Protein AF-A0A523E528-F1 (afdb_monomer)

Foldseek 3Di:
DDDDDDPDDDDDDDDDDDDDDDDDDDDDDDDDDDDDDDDPDDPDQPQQPDDPDSNLDTQVLVCVLQVHRQDGWDWDAPPVRQKIKIFTPPDPDGQKIKMKHFDDPAQQVVACPDDQWDKDWDPDAPATKIFTFGQDVNFTFTQKIWGDQVRIIIIMGNNNRRDTPPDPSVVSVSVSNNSSSVRD

Solvent-accessible surface area (backbone atoms only — not comparable to full-atom values): 11433 Å² total; per-residue (Å²): 132,92,80,80,81,77,82,82,90,76,81,92,79,90,80,90,82,91,82,80,88,81,92,86,86,82,91,84,79,87,87,90,84,85,89,84,94,82,76,91,72,68,87,70,88,65,57,43,93,44,92,58,49,38,49,53,50,50,59,68,62,53,23,58,76,67,75,44,83,66,64,66,64,40,72,49,71,41,84,96,63,59,28,26,31,18,28,25,29,63,68,96,77,48,35,33,40,40,36,38,33,60,48,58,98,48,49,59,68,78,37,63,81,52,95,74,49,46,78,42,79,49,83,93,61,91,42,61,29,18,28,16,26,34,75,55,98,83,47,49,29,42,52,30,40,33,35,40,49,82,74,24,25,41,37,39,28,4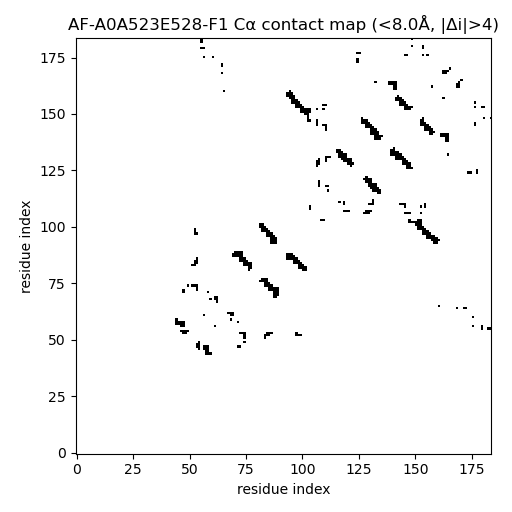3,69,68,66,76,37,37,71,93,37,73,64,35,54,51,51,51,50,51,52,47,52,35,54,77,66,114

Mean predicted aligned error: 13.9 Å

pLDDT: mean 75.81, std 24.32, range [28.62, 98.12]

Nearest PDB structures (foldseek):
  1nd4-assembly1_B  TM=4.572E-01  e=6.330E+00  Klebsiella pneumoniae
  3bgt-assembly1_D  TM=2.162E-01  e=1.429E+00  Chromobacterium violaceum
  3c8w-assembly1_A  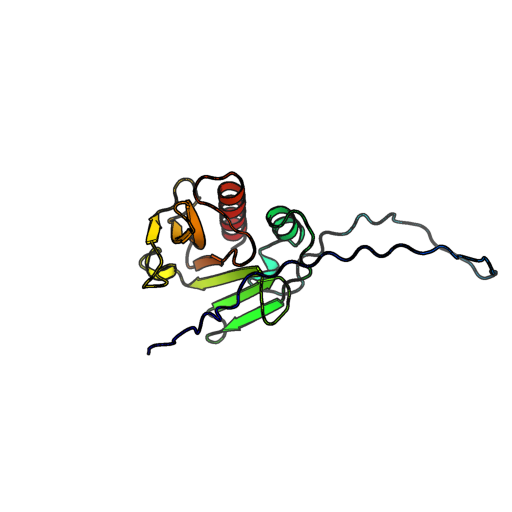TM=2.209E-01  e=1.347E+00  Legionella pneumophila subsp. pneumophila str. Philadelphia 1
  3bh2-assembly1_A  TM=2.452E-01  e=6.330E+00  Clostridium acetobutylicum ATCC 824

Sequence (184 aa):
MVVRLCLYRYPFQWLLTFALVGSMVACGGSDSKPDTPRGTGVAGSTRPSGNGACGLVMQGEVDELFGTSVGAGTAESLDGGNIEICMWPAGEDPALLLQISPASDDIRDAVDLGDGFRVADVAGMSGPAAAALEQADGDPLVAVIAMTAGEHTITVSPIGLGVLEGTPAFETLKTIVDKIASRL

Structure (mmCIF, N/CA/C/O backbone):
data_AF-A0A523E528-F1
#
_entry.id   AF-A0A523E528-F1
#
loop_
_atom_site.group_PDB
_atom_site.id
_atom_site.type_symbol
_atom_site.label_atom_id
_atom_site.label_alt_id
_atom_site.label_comp_id
_atom_site.label_asym_id
_atom_site.label_entity_id
_atom_site.label_seq_id
_atom_site.pdbx_PDB_ins_code
_atom_site.Cartn_x
_atom_site.Cartn_y
_atom_site.Cartn_z
_atom_site.occupancy
_atom_site.B_iso_or_equiv
_atom_site.auth_seq_id
_atom_site.auth_comp_id
_atom_site.auth_asym_id
_atom_site.auth_atom_id
_atom_site.pdbx_PDB_model_num
ATOM 1 N N . MET A 1 1 ? 12.579 -20.773 0.048 1.00 32.47 1 MET A N 1
ATOM 2 C CA . MET A 1 1 ? 13.646 -20.542 1.052 1.00 32.47 1 MET A CA 1
ATOM 3 C C . MET A 1 1 ? 13.008 -19.720 2.159 1.00 32.47 1 MET A C 1
ATOM 5 O O . MET A 1 1 ? 12.458 -18.681 1.836 1.00 32.47 1 MET A O 1
ATOM 9 N N . VAL A 1 2 ? 12.920 -20.224 3.395 1.00 28.62 2 VAL A N 1
ATOM 10 C CA . VAL A 1 2 ? 12.004 -19.644 4.403 1.00 28.62 2 VAL A CA 1
ATOM 11 C C . VAL A 1 2 ? 12.663 -18.468 5.124 1.00 28.62 2 VAL A C 1
ATOM 13 O O . VAL A 1 2 ? 13.509 -18.672 5.993 1.00 28.62 2 VAL A O 1
ATOM 16 N N . VAL A 1 3 ? 12.263 -17.246 4.771 1.00 30.75 3 VAL A N 1
ATOM 17 C CA . VAL A 1 3 ? 12.650 -16.026 5.490 1.00 30.75 3 VAL A CA 1
ATOM 18 C C . VAL A 1 3 ? 11.666 -15.819 6.640 1.00 30.75 3 VAL A C 1
ATOM 20 O O . VAL A 1 3 ? 10.508 -15.480 6.429 1.00 30.75 3 VAL A O 1
ATOM 23 N N . ARG A 1 4 ? 12.120 -16.060 7.872 1.00 30.72 4 ARG A N 1
ATOM 24 C CA . ARG A 1 4 ? 11.350 -15.760 9.086 1.00 30.72 4 ARG A CA 1
ATOM 25 C C . ARG A 1 4 ? 11.519 -14.279 9.427 1.00 30.72 4 ARG A C 1
ATOM 27 O O . ARG A 1 4 ? 12.584 -13.901 9.909 1.00 30.72 4 ARG A O 1
ATOM 34 N N . LEU A 1 5 ? 10.481 -13.466 9.231 1.00 32.50 5 LEU A N 1
ATOM 35 C CA . LEU A 1 5 ? 10.418 -12.151 9.873 1.00 32.50 5 LEU A CA 1
ATOM 36 C C . LEU A 1 5 ? 10.207 -12.340 11.381 1.00 32.50 5 LEU A C 1
ATOM 38 O O . LEU A 1 5 ? 9.257 -12.990 11.818 1.00 32.50 5 LEU A O 1
ATOM 42 N N . CYS A 1 6 ? 11.102 -11.773 12.185 1.00 34.97 6 CYS A N 1
ATOM 43 C CA . CYS A 1 6 ? 10.976 -11.756 13.638 1.00 34.97 6 CYS A CA 1
ATOM 44 C C . CYS A 1 6 ? 10.209 -10.502 14.075 1.00 34.97 6 CYS A C 1
ATOM 46 O O . CYS A 1 6 ? 10.827 -9.486 14.381 1.00 34.97 6 CYS A O 1
ATOM 48 N N . LEU A 1 7 ? 8.874 -10.579 14.128 1.00 32.75 7 LEU A N 1
ATOM 49 C CA . LEU A 1 7 ? 8.044 -9.526 14.726 1.00 32.75 7 LEU A CA 1
ATOM 50 C C . LEU A 1 7 ? 8.444 -9.304 16.194 1.00 32.75 7 LEU A C 1
ATOM 52 O O . LEU A 1 7 ? 8.255 -10.174 17.051 1.00 32.75 7 LEU A O 1
ATOM 56 N N . TYR A 1 8 ? 9.027 -8.138 16.484 1.00 31.92 8 TYR A N 1
ATOM 57 C CA . TYR A 1 8 ? 9.602 -7.836 17.792 1.00 31.92 8 TYR A CA 1
ATOM 58 C C . TYR A 1 8 ? 8.526 -7.352 18.772 1.00 31.92 8 TYR A C 1
ATOM 60 O O . TYR A 1 8 ? 8.137 -6.188 18.816 1.00 31.92 8 TYR A O 1
ATOM 68 N N . ARG A 1 9 ? 8.024 -8.283 19.584 1.00 32.31 9 ARG A N 1
ATOM 69 C CA . ARG A 1 9 ? 6.953 -8.050 20.561 1.00 32.31 9 ARG A CA 1
ATOM 70 C C . ARG A 1 9 ? 7.456 -7.271 21.786 1.00 32.31 9 ARG A C 1
ATOM 72 O O . ARG A 1 9 ? 7.998 -7.885 22.706 1.00 32.31 9 ARG A O 1
ATOM 79 N N . TYR A 1 10 ? 7.189 -5.964 21.856 1.00 37.34 10 TYR A N 1
ATOM 80 C CA . TYR A 1 10 ? 7.345 -5.161 23.081 1.00 37.34 10 TYR A CA 1
ATOM 81 C C . TYR A 1 10 ? 6.021 -4.534 23.561 1.00 37.34 10 TYR A C 1
ATOM 83 O O . TYR A 1 10 ? 5.163 -4.218 22.738 1.00 37.34 10 TYR A O 1
ATOM 91 N N . PRO A 1 11 ? 5.803 -4.395 24.887 1.00 38.16 11 PRO A N 1
ATOM 92 C CA . PRO A 1 11 ? 4.513 -3.998 25.436 1.00 38.16 11 PRO A CA 1
ATOM 93 C C . PRO A 1 11 ? 4.397 -2.495 25.728 1.00 38.16 11 PRO A C 1
ATOM 95 O O . PRO A 1 11 ? 5.316 -1.861 26.235 1.00 38.16 11 PRO A O 1
ATOM 98 N N . PHE A 1 12 ? 3.184 -1.991 25.511 1.00 38.34 12 PHE A N 1
ATOM 99 C CA . PHE A 1 12 ? 2.459 -1.021 26.340 1.00 38.34 12 PHE A CA 1
ATOM 100 C C . PHE A 1 12 ? 3.230 -0.384 27.524 1.00 38.34 12 PHE A C 1
ATOM 102 O O . PHE A 1 12 ? 3.340 -0.983 28.597 1.00 38.34 12 PHE A O 1
ATOM 109 N N . GLN A 1 13 ? 3.624 0.890 27.401 1.00 30.56 13 GLN A N 1
ATOM 110 C CA . GLN A 1 13 ? 3.776 1.759 28.575 1.00 30.56 13 GLN A CA 1
ATOM 111 C C . GLN A 1 13 ? 3.566 3.244 28.242 1.00 30.56 13 GLN A C 1
ATOM 113 O O . GLN A 1 13 ? 4.247 3.821 27.400 1.00 30.56 13 GLN A O 1
ATOM 118 N N . TRP A 1 14 ? 2.598 3.864 28.921 1.00 37.25 14 TRP A N 1
ATOM 119 C CA . TRP A 1 14 ? 2.350 5.308 28.880 1.00 37.25 14 TRP A CA 1
ATOM 120 C C . TRP A 1 14 ? 3.432 6.079 29.641 1.00 37.25 14 TRP A C 1
ATOM 122 O O . TRP A 1 14 ? 3.826 5.651 30.725 1.00 37.25 14 TRP A O 1
ATOM 132 N N . LEU A 1 15 ? 3.750 7.298 29.190 1.00 39.00 15 LEU A N 1
ATOM 133 C CA . LEU A 1 15 ? 4.145 8.393 30.084 1.00 39.00 15 LEU A CA 1
ATOM 134 C C . LEU A 1 15 ? 3.889 9.762 29.431 1.00 39.00 15 LEU A C 1
ATOM 136 O O . LEU A 1 15 ? 4.395 10.050 28.351 1.00 39.00 15 LEU A O 1
ATOM 140 N N . LEU A 1 16 ? 3.115 10.624 30.101 1.00 44.12 16 LEU A N 1
ATOM 141 C CA . LEU A 1 16 ? 3.026 12.043 29.744 1.00 44.12 16 LEU A CA 1
ATOM 142 C C . LEU A 1 16 ? 4.278 12.778 30.238 1.00 44.12 16 LEU A C 1
ATOM 144 O O . LEU A 1 16 ? 4.782 12.481 31.321 1.00 44.12 16 LEU A O 1
ATOM 148 N N . THR A 1 17 ? 4.684 13.849 29.556 1.00 45.88 17 THR A N 1
ATOM 149 C CA . THR A 1 17 ? 5.394 14.964 30.205 1.00 45.88 17 THR A CA 1
ATOM 150 C C . THR A 1 17 ? 5.041 16.283 29.520 1.00 45.88 17 THR A C 1
ATOM 152 O O . THR A 1 17 ? 5.317 16.477 28.342 1.00 45.88 17 THR A O 1
ATOM 155 N N . PHE A 1 18 ? 4.431 17.202 30.271 1.00 40.62 18 PHE A N 1
ATOM 156 C CA . PHE A 1 18 ? 4.248 18.598 29.861 1.00 40.62 18 PHE A CA 1
ATOM 157 C C . PHE A 1 18 ? 5.530 19.389 30.159 1.00 40.62 18 PHE A C 1
ATOM 159 O O . PHE A 1 18 ? 6.048 19.301 31.271 1.00 40.62 18 PHE A O 1
ATOM 166 N N . ALA A 1 19 ? 5.980 20.229 29.225 1.00 37.66 19 ALA A N 1
ATOM 167 C CA . ALA A 1 19 ? 7.008 21.238 29.477 1.00 37.66 19 ALA A CA 1
ATOM 168 C C . ALA A 1 19 ? 6.635 22.567 28.798 1.00 37.66 19 ALA A C 1
ATOM 170 O O . ALA A 1 19 ? 6.477 22.643 27.583 1.00 37.66 19 ALA A O 1
ATOM 171 N N . LEU A 1 20 ? 6.464 23.608 29.615 1.00 42.56 20 LEU A N 1
ATOM 172 C CA . LEU A 1 20 ? 6.301 25.010 29.211 1.00 42.56 20 LEU A CA 1
ATOM 173 C C . LEU A 1 20 ? 7.659 25.741 29.300 1.00 42.56 20 LEU A C 1
ATOM 175 O O . LEU A 1 20 ? 8.650 25.132 29.691 1.00 42.56 20 LEU A O 1
ATOM 179 N N . VAL A 1 21 ? 7.656 27.061 29.047 1.00 40.69 21 VAL A N 1
ATOM 180 C CA . VAL A 1 21 ? 8.817 27.991 29.015 1.00 40.69 21 VAL A CA 1
ATOM 181 C C . VAL A 1 21 ? 9.562 27.972 27.664 1.00 40.69 21 VAL A C 1
ATOM 183 O O . VAL A 1 21 ? 9.835 26.915 27.118 1.00 40.69 21 VAL A O 1
ATOM 186 N N . GLY A 1 22 ? 9.917 29.115 27.062 1.00 33.91 22 GLY A N 1
ATOM 187 C CA . GLY A 1 22 ? 9.624 30.503 27.446 1.00 33.91 22 GLY A CA 1
ATOM 188 C C . GLY A 1 22 ? 10.212 31.527 26.464 1.00 33.91 22 GLY A C 1
ATOM 189 O O . GLY A 1 22 ? 11.140 31.225 25.719 1.00 33.91 22 GLY A O 1
ATOM 190 N N . SER A 1 23 ? 9.651 32.737 26.438 1.00 46.12 23 SER A N 1
ATOM 191 C CA . SER A 1 23 ? 9.922 33.744 25.402 1.00 46.12 23 SER A CA 1
ATOM 192 C C . SER A 1 23 ? 11.260 34.474 25.556 1.00 46.12 23 SER A C 1
ATOM 194 O O . SER A 1 23 ? 11.538 35.014 26.625 1.00 46.12 23 SER A O 1
ATOM 196 N N . MET A 1 24 ? 11.992 34.658 24.450 1.00 39.59 24 MET A N 1
ATOM 197 C CA . MET A 1 24 ? 12.825 35.851 24.228 1.00 39.59 24 MET A CA 1
ATOM 198 C C . MET A 1 24 ? 13.220 36.003 22.749 1.00 39.59 24 MET A C 1
ATOM 200 O O . MET A 1 24 ? 13.859 35.125 22.181 1.00 39.59 24 MET A O 1
ATOM 204 N N . VAL A 1 25 ? 12.877 37.142 22.138 1.00 39.00 25 VAL A N 1
ATOM 205 C CA . VAL A 1 25 ? 13.437 37.609 20.856 1.00 39.00 25 VAL A CA 1
ATOM 206 C C . VAL A 1 25 ? 13.770 39.087 21.029 1.00 39.00 25 VAL A C 1
ATOM 208 O O . VAL A 1 25 ? 12.903 39.872 21.408 1.00 39.00 25 VAL A O 1
ATOM 211 N N . ALA A 1 26 ? 15.025 39.459 20.783 1.00 34.84 26 ALA A N 1
ATOM 212 C CA . ALA A 1 26 ? 15.515 40.830 20.889 1.00 34.84 26 ALA A CA 1
ATOM 213 C C . ALA A 1 26 ? 15.997 41.326 19.520 1.00 34.84 26 ALA A C 1
ATOM 215 O O . ALA A 1 26 ? 16.627 40.580 18.772 1.00 34.84 26 ALA A O 1
ATOM 216 N N . CYS A 1 27 ? 15.714 42.588 19.200 1.00 39.09 27 CYS A N 1
ATOM 217 C CA . CYS A 1 27 ? 16.127 43.197 17.939 1.00 39.09 27 CYS A CA 1
ATOM 218 C C . CYS A 1 27 ? 17.552 43.768 18.013 1.00 39.09 27 CYS A C 1
ATOM 220 O O . CYS A 1 27 ? 17.891 44.500 18.940 1.00 39.09 27 CYS A O 1
ATOM 222 N N . GLY A 1 28 ? 18.330 43.523 16.962 1.00 30.94 28 GLY A N 1
ATOM 223 C CA . GLY A 1 28 ? 19.539 44.253 16.575 1.00 30.94 28 GLY A CA 1
ATOM 224 C C . GLY A 1 28 ? 19.680 44.107 15.058 1.00 30.94 28 GLY A C 1
ATOM 225 O O . GLY A 1 28 ? 19.410 43.024 14.544 1.00 30.94 28 GLY A O 1
ATOM 226 N N . GLY A 1 29 ? 19.987 45.177 14.322 1.00 31.08 29 GLY A N 1
ATOM 227 C CA . GLY A 1 29 ? 19.801 45.181 12.863 1.00 31.08 29 GLY A CA 1
ATOM 228 C C . GLY A 1 29 ? 20.719 46.125 12.091 1.00 31.08 29 GLY A C 1
ATOM 229 O O . GLY A 1 29 ? 21.680 46.644 12.652 1.00 31.08 29 GLY A O 1
ATOM 230 N N . SER A 1 30 ? 20.349 46.353 10.822 1.00 34.47 30 SER A N 1
ATOM 231 C CA . SER A 1 30 ? 21.034 47.178 9.807 1.00 34.47 30 SER A CA 1
ATOM 232 C C . SER A 1 30 ? 22.403 46.644 9.321 1.00 34.47 30 SER A C 1
ATOM 234 O O . SER A 1 30 ? 23.182 46.100 10.093 1.00 34.47 30 SER A O 1
ATOM 236 N N . ASP A 1 31 ? 22.774 46.763 8.040 1.00 33.94 31 ASP A N 1
ATOM 237 C CA . ASP A 1 31 ? 21.992 47.183 6.861 1.00 33.94 31 ASP A CA 1
ATOM 238 C C . ASP A 1 31 ? 22.616 46.652 5.556 1.00 33.94 31 ASP A C 1
ATOM 240 O O . ASP A 1 31 ? 23.842 46.637 5.449 1.00 33.94 31 ASP A O 1
ATOM 244 N N . SER A 1 32 ? 21.794 46.252 4.570 1.00 32.09 32 SER A N 1
ATOM 245 C CA . SER A 1 32 ? 22.134 46.142 3.129 1.00 32.09 32 SER A CA 1
ATOM 246 C C . SER A 1 32 ? 20.971 45.575 2.292 1.00 32.09 32 SER A C 1
ATOM 248 O O . SER A 1 32 ? 20.623 44.401 2.392 1.00 32.09 32 SER A O 1
ATOM 250 N N . LYS A 1 33 ? 20.432 46.405 1.393 1.00 40.22 33 LYS A N 1
ATOM 251 C CA . LYS A 1 33 ? 19.625 46.053 0.198 1.00 40.22 33 LYS A CA 1
ATOM 252 C C . LYS A 1 33 ? 20.396 46.563 -1.053 1.00 40.22 33 LYS A C 1
ATOM 254 O O . LYS A 1 33 ? 21.397 47.250 -0.838 1.00 40.22 33 LYS A O 1
ATOM 259 N N . PRO A 1 34 ? 19.983 46.349 -2.330 1.00 53.19 34 PRO A N 1
ATOM 260 C CA . PRO A 1 34 ? 18.724 45.780 -2.845 1.00 53.19 34 PRO A CA 1
ATOM 261 C C . PRO A 1 34 ? 18.911 44.618 -3.874 1.00 53.19 34 PRO A C 1
ATOM 263 O O . PRO A 1 34 ? 20.031 44.332 -4.280 1.00 53.19 34 PRO A O 1
ATOM 266 N N . ASP A 1 35 ? 17.875 43.924 -4.379 1.00 32.91 35 ASP A N 1
ATOM 267 C CA . ASP A 1 35 ? 16.453 43.925 -3.979 1.00 32.91 35 ASP A CA 1
ATOM 268 C C . ASP A 1 35 ? 15.933 42.504 -3.607 1.00 32.91 35 ASP A C 1
ATOM 270 O O . ASP A 1 35 ? 16.331 42.058 -2.537 1.00 32.91 35 ASP A O 1
ATOM 274 N N . THR A 1 36 ? 15.096 41.709 -4.303 1.00 37.38 36 THR A N 1
ATOM 275 C CA . THR A 1 36 ? 14.146 41.888 -5.436 1.00 37.38 36 THR A CA 1
ATOM 276 C C . THR A 1 36 ? 12.887 41.033 -5.170 1.00 37.38 36 THR A C 1
ATOM 278 O O . THR A 1 36 ? 13.018 39.935 -4.629 1.00 37.38 36 THR A O 1
ATOM 281 N N . PRO A 1 37 ? 11.655 41.469 -5.521 1.00 54.66 37 PRO A N 1
ATOM 282 C CA . PRO A 1 37 ? 10.451 40.880 -4.930 1.00 54.66 37 PRO A CA 1
ATOM 283 C C . PRO A 1 37 ? 9.805 39.759 -5.759 1.00 54.66 37 PRO A C 1
ATOM 285 O O . PRO A 1 37 ? 9.471 39.963 -6.929 1.00 54.66 37 PRO A O 1
ATOM 288 N N . ARG A 1 38 ? 9.481 38.632 -5.104 1.00 34.38 38 ARG A N 1
ATOM 289 C CA . ARG A 1 38 ? 8.240 37.847 -5.306 1.00 34.38 38 ARG A CA 1
ATOM 290 C C . ARG A 1 38 ? 8.137 36.669 -4.330 1.00 34.38 38 ARG A C 1
ATOM 292 O O . ARG A 1 38 ? 9.147 36.119 -3.920 1.00 34.38 38 ARG A O 1
ATOM 299 N N . GLY A 1 39 ? 6.901 36.229 -4.082 1.00 29.70 39 GLY A N 1
ATOM 300 C CA . GLY A 1 39 ? 6.613 34.859 -3.649 1.00 29.70 39 GLY A CA 1
ATOM 301 C C . GLY A 1 39 ? 6.483 34.635 -2.144 1.00 29.70 39 GLY A C 1
ATOM 302 O O . GLY A 1 39 ? 7.389 34.110 -1.509 1.00 29.70 39 GLY A O 1
ATOM 303 N N . THR A 1 40 ? 5.284 34.864 -1.605 1.00 45.88 40 THR A N 1
ATOM 304 C CA . THR A 1 40 ? 4.766 34.021 -0.516 1.00 45.88 40 THR A CA 1
ATOM 305 C C . THR A 1 40 ? 4.557 32.609 -1.068 1.00 45.88 40 THR A C 1
ATOM 307 O O . THR A 1 40 ? 3.477 32.278 -1.562 1.00 45.88 40 THR A O 1
ATOM 310 N N . GLY A 1 41 ? 5.620 31.807 -1.072 1.00 30.88 41 GLY A N 1
ATOM 311 C CA . GLY A 1 41 ? 5.569 30.413 -1.492 1.00 30.88 41 GLY A CA 1
ATOM 312 C C . GLY A 1 41 ? 4.775 29.591 -0.484 1.00 30.88 41 GLY A C 1
ATOM 313 O O . GLY A 1 41 ? 5.279 29.290 0.594 1.00 30.88 41 GLY A O 1
ATOM 314 N N . VAL A 1 42 ? 3.540 29.229 -0.842 1.00 40.50 42 VAL A N 1
ATOM 315 C CA . VAL A 1 42 ? 2.811 28.128 -0.191 1.00 40.50 42 VAL A CA 1
ATOM 316 C C . VAL A 1 42 ? 3.720 26.899 -0.188 1.00 40.50 42 VAL A C 1
ATOM 318 O O . VAL A 1 42 ? 4.435 26.692 -1.169 1.00 40.50 42 VAL A O 1
ATOM 321 N N . ALA A 1 43 ? 3.702 26.110 0.893 1.00 36.66 43 ALA A N 1
ATOM 322 C CA . ALA A 1 43 ? 4.506 24.896 1.024 1.00 36.66 43 ALA A CA 1
ATOM 323 C C . ALA A 1 43 ? 4.352 24.024 -0.233 1.00 36.66 43 ALA A C 1
ATOM 325 O O . ALA A 1 43 ? 3.296 23.441 -0.481 1.00 36.66 43 ALA A O 1
ATOM 326 N N . GLY A 1 44 ? 5.388 24.022 -1.074 1.00 32.34 44 GLY A N 1
ATOM 327 C CA . GLY A 1 44 ? 5.327 23.377 -2.374 1.00 32.34 44 GLY A CA 1
ATOM 328 C C . GLY A 1 44 ? 5.216 21.875 -2.181 1.00 32.34 44 GLY A C 1
ATOM 329 O O . GLY A 1 44 ? 6.054 21.299 -1.485 1.00 32.34 44 GLY A O 1
ATOM 330 N N . SER A 1 45 ? 4.212 21.255 -2.813 1.00 44.66 45 SER A N 1
ATOM 331 C CA . SER A 1 45 ? 4.076 19.796 -2.901 1.00 44.66 45 SER A CA 1
ATOM 332 C C . SER A 1 45 ? 5.290 19.225 -3.631 1.00 44.66 45 SER A C 1
ATOM 334 O O . SER A 1 45 ? 5.300 19.050 -4.852 1.00 44.66 45 SER A O 1
ATOM 336 N N . THR A 1 46 ? 6.351 19.006 -2.864 1.00 40.38 46 THR A N 1
ATOM 337 C CA . THR A 1 46 ? 7.657 18.596 -3.354 1.00 40.38 46 THR A CA 1
ATOM 338 C C . THR A 1 46 ? 7.571 17.102 -3.578 1.00 40.38 46 THR A C 1
ATOM 340 O O . THR A 1 46 ? 7.721 16.311 -2.650 1.00 40.38 46 THR A O 1
ATOM 343 N N . ARG A 1 47 ? 7.234 16.731 -4.818 1.00 43.22 47 ARG A N 1
ATOM 344 C CA . ARG A 1 47 ? 7.239 15.344 -5.285 1.00 43.22 47 ARG A CA 1
ATOM 345 C C . ARG A 1 47 ? 8.570 14.705 -4.860 1.00 43.22 47 ARG A C 1
ATOM 347 O O . ARG A 1 47 ? 9.603 15.308 -5.167 1.00 43.22 47 ARG A O 1
ATOM 354 N N . PRO A 1 48 ? 8.570 13.550 -4.165 1.00 43.91 48 PRO A N 1
ATOM 355 C CA . PRO A 1 48 ? 9.806 12.883 -3.775 1.00 43.91 48 PRO A CA 1
ATOM 356 C C . PRO A 1 48 ? 10.715 12.731 -4.996 1.00 43.91 48 PRO A C 1
ATOM 358 O O . PRO A 1 48 ? 10.281 12.242 -6.038 1.00 43.91 48 PRO A O 1
ATOM 361 N N . SER A 1 49 ? 11.952 13.222 -4.909 1.00 35.75 49 SER A N 1
ATOM 362 C CA . SER A 1 49 ? 12.814 13.440 -6.081 1.00 35.75 49 SER A CA 1
ATOM 363 C C . SER A 1 49 ? 13.531 12.172 -6.564 1.00 35.75 49 SER A C 1
ATOM 365 O O . SER A 1 49 ? 14.667 12.242 -7.031 1.00 35.75 49 SER A O 1
ATOM 367 N N . GLY A 1 50 ? 12.886 11.015 -6.409 1.00 40.47 50 GLY A N 1
ATOM 368 C CA . GLY A 1 50 ? 13.339 9.724 -6.910 1.00 40.47 50 GLY A CA 1
ATOM 369 C C . GLY A 1 50 ? 12.503 9.300 -8.112 1.00 40.47 50 GLY A C 1
ATOM 370 O O . GLY A 1 50 ? 11.274 9.321 -8.055 1.00 40.47 50 GLY A O 1
ATOM 371 N N . ASN A 1 51 ? 13.173 8.891 -9.189 1.00 55.03 51 ASN A N 1
ATOM 372 C CA . ASN A 1 51 ? 12.528 8.076 -10.214 1.00 55.03 51 ASN A CA 1
ATOM 373 C C . ASN A 1 51 ? 12.259 6.692 -9.605 1.00 55.03 51 ASN A C 1
ATOM 375 O O . ASN A 1 51 ? 13.159 6.133 -8.981 1.00 55.03 51 ASN A O 1
ATOM 379 N N . GLY A 1 52 ? 11.037 6.190 -9.776 1.00 75.88 52 GLY A N 1
ATOM 380 C CA . GLY A 1 52 ? 10.555 4.932 -9.206 1.00 75.88 52 GLY A CA 1
ATOM 381 C C . GLY A 1 52 ? 9.422 5.125 -8.190 1.00 75.88 52 GLY A C 1
ATOM 382 O O . GLY A 1 52 ? 8.862 6.221 -8.100 1.00 75.88 52 GLY A O 1
ATOM 383 N N . ALA A 1 53 ? 9.094 4.087 -7.414 1.00 84.44 53 ALA A N 1
ATOM 384 C CA . ALA A 1 53 ? 7.946 4.006 -6.496 1.00 84.44 53 ALA A CA 1
ATOM 385 C C . ALA A 1 53 ? 7.635 5.290 -5.691 1.00 84.44 53 ALA A C 1
ATOM 387 O O . ALA A 1 53 ? 6.491 5.749 -5.684 1.00 84.44 53 ALA A O 1
ATOM 388 N N . CYS A 1 54 ? 8.629 5.934 -5.061 1.00 87.44 54 CYS A N 1
ATOM 389 C CA . CYS A 1 54 ? 8.404 7.181 -4.307 1.00 87.44 54 CYS A CA 1
ATOM 390 C C . CYS A 1 54 ? 7.868 8.338 -5.168 1.00 87.44 54 CYS A C 1
ATOM 392 O O . CYS A 1 54 ? 7.157 9.207 -4.669 1.00 87.44 54 CYS A O 1
ATOM 394 N N . GLY A 1 55 ? 8.197 8.369 -6.459 1.00 85.69 55 GLY A N 1
ATOM 395 C CA . GLY A 1 55 ? 7.714 9.365 -7.409 1.00 85.69 55 GLY A CA 1
ATOM 396 C C . GLY A 1 55 ? 6.244 9.182 -7.808 1.00 85.69 55 GLY A C 1
ATOM 397 O O . GLY A 1 55 ? 5.687 10.081 -8.448 1.00 85.69 55 GLY A O 1
ATOM 398 N N . LEU A 1 56 ? 5.606 8.063 -7.443 1.00 88.56 56 LEU A N 1
ATOM 399 C CA . LEU A 1 56 ? 4.199 7.759 -7.738 1.00 88.56 56 LEU A CA 1
ATOM 400 C C . LEU A 1 56 ? 3.223 8.324 -6.695 1.00 88.56 56 LEU A C 1
ATOM 402 O O . LEU A 1 56 ? 2.043 8.476 -7.006 1.00 88.56 56 LEU A O 1
ATOM 406 N N . VAL A 1 57 ? 3.688 8.689 -5.495 1.00 87.88 57 VAL A N 1
ATOM 407 C CA . VAL A 1 57 ? 2.865 9.241 -4.401 1.00 87.88 57 VAL A CA 1
ATOM 408 C C . VAL A 1 57 ? 3.330 10.655 -4.059 1.00 87.88 57 VAL A C 1
ATOM 410 O O . VAL A 1 57 ? 4.527 10.927 -3.980 1.00 87.88 57 VAL A O 1
ATOM 413 N N . MET A 1 58 ? 2.401 11.591 -3.855 1.00 88.44 58 MET A N 1
ATOM 414 C CA . MET A 1 58 ? 2.753 12.921 -3.347 1.00 88.44 58 MET A CA 1
ATOM 415 C C . MET A 1 58 ? 2.814 12.892 -1.819 1.00 88.44 58 MET A C 1
ATOM 417 O O . MET A 1 58 ? 1.952 12.289 -1.189 1.00 88.44 58 MET A O 1
ATOM 421 N N . GLN A 1 59 ? 3.765 13.602 -1.202 1.00 85.88 59 GLN A N 1
ATOM 422 C CA . GLN A 1 59 ? 3.887 13.634 0.265 1.00 85.88 59 GLN A CA 1
ATOM 423 C C . GLN A 1 59 ? 2.575 14.043 0.960 1.00 85.88 59 GLN A C 1
ATOM 425 O O . GLN A 1 59 ? 2.225 13.469 1.980 1.00 85.88 59 GLN A O 1
ATOM 430 N N . GLY A 1 60 ? 1.800 14.960 0.368 1.00 85.69 60 GLY A N 1
ATOM 431 C CA . GLY A 1 60 ? 0.488 15.352 0.894 1.00 85.69 60 GLY A CA 1
ATOM 432 C C . GLY A 1 60 ? -0.563 14.233 0.914 1.00 85.69 60 GLY A C 1
ATOM 433 O O . GLY A 1 60 ? -1.477 14.302 1.719 1.00 85.69 60 GLY A O 1
ATOM 434 N N . GLU A 1 61 ? -0.432 13.200 0.075 1.00 88.25 61 GLU A N 1
ATOM 435 C CA . GLU A 1 61 ? -1.328 12.029 0.060 1.00 88.25 61 GLU A CA 1
ATOM 436 C C . GLU A 1 61 ? -0.941 11.012 1.147 1.00 88.25 61 GLU A C 1
ATOM 438 O O . GLU A 1 61 ? -1.801 10.310 1.669 1.00 88.25 61 GLU A O 1
ATOM 443 N N . VAL A 1 62 ? 0.342 10.972 1.530 1.00 87.69 62 VAL A N 1
ATOM 444 C CA . VAL A 1 62 ? 0.813 10.239 2.716 1.00 87.69 62 VAL A CA 1
ATOM 445 C C . VAL A 1 62 ? 0.384 10.984 3.980 1.00 87.69 62 VAL A C 1
ATOM 447 O O . VAL A 1 62 ? -0.258 10.410 4.851 1.00 87.69 62 VAL A O 1
ATOM 450 N N . ASP A 1 63 ? 0.666 12.284 4.055 1.00 87.56 63 ASP A N 1
ATOM 451 C CA . ASP A 1 63 ? 0.335 13.124 5.208 1.00 87.56 63 ASP A CA 1
ATOM 452 C C . ASP A 1 63 ? -1.195 13.215 5.445 1.00 87.56 63 ASP A C 1
ATOM 454 O O . ASP A 1 63 ? -1.633 13.341 6.589 1.00 87.56 63 ASP A O 1
ATOM 458 N N . GLU A 1 64 ? -2.020 13.090 4.393 1.00 86.00 64 GLU A N 1
ATOM 459 C CA . GLU A 1 64 ? -3.484 12.930 4.477 1.00 86.00 64 GLU A CA 1
ATOM 460 C C . GLU A 1 64 ? -3.884 11.612 5.162 1.00 86.00 64 GLU A C 1
ATOM 462 O O . GLU A 1 64 ? -4.742 11.621 6.044 1.00 86.00 64 GLU A O 1
ATOM 467 N N . LEU A 1 65 ? -3.236 10.494 4.811 1.00 84.81 65 LEU A N 1
ATOM 468 C CA . LEU A 1 65 ? -3.502 9.172 5.392 1.00 84.81 65 LEU A CA 1
ATOM 469 C C . LEU A 1 65 ? -3.149 9.110 6.890 1.00 84.81 65 LEU A C 1
ATOM 471 O O . LEU A 1 65 ? -3.858 8.462 7.656 1.00 84.81 65 LEU A O 1
ATOM 475 N N . PHE A 1 66 ? -2.091 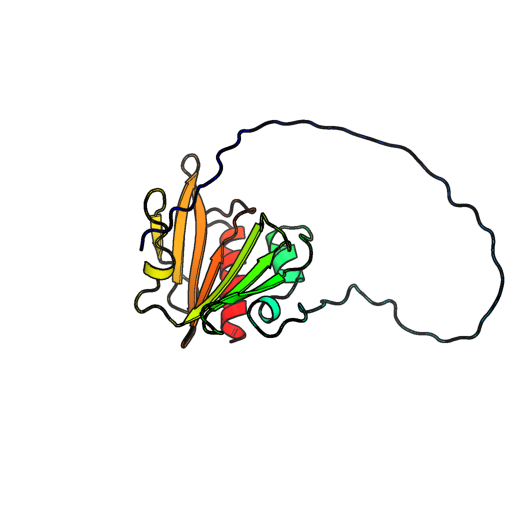9.811 7.314 1.00 83.19 66 PHE A N 1
ATOM 476 C CA . PHE A 1 66 ? -1.669 9.907 8.720 1.00 83.19 66 PHE A CA 1
ATOM 477 C C . PHE A 1 66 ? -2.333 11.049 9.511 1.00 83.19 66 PHE A C 1
ATOM 479 O O . PHE A 1 66 ? -2.206 11.099 10.734 1.00 83.19 66 PHE A O 1
ATOM 486 N N . GLY A 1 67 ? -2.993 12.003 8.846 1.00 84.88 67 GLY A N 1
ATOM 487 C CA . GLY A 1 67 ? -3.516 13.229 9.470 1.00 84.88 67 GLY A CA 1
ATOM 488 C C . GLY A 1 67 ? -2.439 14.187 10.012 1.00 84.88 67 GLY A C 1
ATOM 489 O O . GLY A 1 67 ? -2.761 15.179 10.668 1.00 84.88 67 GLY A O 1
ATOM 490 N N . THR A 1 68 ? -1.162 13.900 9.758 1.00 84.62 68 THR A N 1
ATOM 491 C CA . THR A 1 68 ? 0.017 14.671 10.167 1.00 84.62 68 THR A CA 1
ATOM 492 C C . THR A 1 68 ? 1.159 14.380 9.199 1.00 84.62 68 THR A C 1
ATOM 494 O O . THR A 1 68 ? 1.178 13.329 8.562 1.00 84.62 68 THR A O 1
ATOM 497 N N . SER A 1 69 ? 2.146 15.275 9.110 1.00 86.56 69 SER A N 1
ATOM 498 C CA . SER A 1 69 ? 3.331 14.987 8.305 1.00 86.56 69 SER A CA 1
ATOM 499 C C . SER A 1 69 ? 4.216 13.944 8.978 1.00 86.56 69 SER A C 1
ATOM 501 O O . SER A 1 69 ? 4.637 14.136 10.121 1.00 86.56 69 SER A O 1
ATOM 503 N N . VAL A 1 70 ? 4.498 12.853 8.263 1.00 84.19 70 VAL A N 1
ATOM 504 C CA . VAL A 1 70 ? 5.398 11.777 8.720 1.00 84.19 70 VAL A CA 1
ATOM 505 C C . VAL A 1 70 ? 6.850 11.991 8.295 1.00 84.19 70 VAL A C 1
ATOM 507 O O . VAL A 1 70 ? 7.737 11.286 8.761 1.00 84.19 70 VAL A O 1
ATOM 510 N N . GLY A 1 71 ? 7.116 12.984 7.443 1.00 84.81 71 GLY A N 1
ATOM 511 C CA . GLY A 1 71 ? 8.434 13.216 6.854 1.00 84.81 71 GLY A CA 1
ATOM 512 C C . GLY A 1 71 ? 8.644 12.469 5.533 1.00 84.81 71 GLY A C 1
ATOM 513 O O . GLY A 1 71 ? 7.807 11.683 5.091 1.00 84.81 71 GLY A O 1
ATOM 514 N N . ALA A 1 72 ? 9.759 12.772 4.868 1.00 86.44 72 ALA A N 1
ATOM 515 C CA . ALA A 1 72 ? 10.030 12.309 3.510 1.00 86.44 72 ALA A CA 1
ATOM 516 C C . ALA A 1 72 ? 10.274 10.793 3.430 1.00 86.44 72 ALA A C 1
ATOM 518 O O . ALA A 1 72 ? 10.918 10.205 4.303 1.00 86.44 72 ALA A O 1
ATOM 519 N N . GLY A 1 73 ? 9.796 10.189 2.342 1.00 87.62 73 GLY A N 1
ATOM 520 C CA . GLY A 1 73 ? 10.046 8.786 2.026 1.00 87.62 73 GLY A CA 1
ATOM 521 C C . GLY A 1 73 ? 11.403 8.552 1.358 1.00 87.62 73 GLY A C 1
ATOM 522 O O . GLY A 1 73 ? 11.942 9.442 0.696 1.00 87.62 73 GLY A O 1
ATOM 523 N N . THR A 1 74 ? 11.947 7.346 1.518 1.00 89.88 74 THR A N 1
ATOM 524 C CA . THR A 1 74 ? 13.183 6.889 0.856 1.00 89.88 74 THR A CA 1
ATOM 525 C C . THR A 1 74 ? 12.887 5.766 -0.128 1.00 89.88 74 THR A C 1
ATOM 527 O O . THR A 1 74 ? 12.102 4.871 0.181 1.00 89.88 74 THR A O 1
ATOM 530 N N . ALA A 1 75 ? 13.518 5.831 -1.305 1.00 90.19 75 ALA A N 1
ATOM 531 C CA . ALA A 1 75 ? 13.412 4.819 -2.349 1.00 90.19 75 ALA A CA 1
ATOM 532 C C . ALA A 1 75 ? 14.495 3.744 -2.192 1.00 90.19 75 ALA A C 1
ATOM 534 O O . ALA A 1 75 ? 15.665 4.070 -1.986 1.00 90.19 75 ALA A O 1
ATOM 535 N N . GLU A 1 76 ? 14.114 2.487 -2.384 1.00 88.56 76 GLU A N 1
ATOM 536 C CA . GLU A 1 76 ? 15.015 1.345 -2.535 1.00 88.56 76 GLU A CA 1
ATOM 537 C C . GLU A 1 76 ? 14.631 0.558 -3.797 1.00 88.56 76 GLU A C 1
ATOM 539 O O . GLU A 1 76 ? 13.489 0.608 -4.254 1.00 88.56 76 GLU A O 1
ATOM 544 N N . SER A 1 77 ? 15.588 -0.152 -4.396 1.00 87.00 77 SER A N 1
ATOM 545 C CA . SER A 1 77 ? 15.341 -1.003 -5.559 1.00 87.00 77 SER A CA 1
ATOM 546 C C . SER A 1 77 ? 16.031 -2.349 -5.377 1.00 87.00 77 SER A C 1
ATOM 548 O O . SER A 1 77 ? 17.220 -2.417 -5.061 1.00 87.00 77 SER A O 1
ATOM 550 N N . LEU A 1 78 ? 15.255 -3.414 -5.559 1.00 84.94 78 LEU A N 1
ATOM 551 C CA . LEU A 1 78 ? 15.636 -4.805 -5.356 1.00 84.94 78 LEU A CA 1
ATOM 552 C C . LEU A 1 78 ? 15.521 -5.584 -6.676 1.00 84.94 78 LEU A C 1
ATOM 554 O O . LEU A 1 78 ? 15.012 -5.088 -7.682 1.00 84.94 78 LEU A O 1
ATOM 558 N N . ASP A 1 79 ? 16.048 -6.811 -6.674 1.00 82.62 79 ASP A N 1
ATOM 559 C CA . ASP A 1 79 ? 16.076 -7.717 -7.834 1.00 82.62 79 ASP A CA 1
ATOM 560 C C . ASP A 1 79 ? 16.539 -7.037 -9.143 1.00 82.62 79 ASP A C 1
ATOM 562 O O . ASP A 1 79 ? 15.915 -7.121 -10.196 1.00 82.62 79 ASP A O 1
ATOM 566 N N . GLY A 1 80 ? 17.632 -6.270 -9.054 1.00 80.25 80 GLY A N 1
ATOM 567 C CA . GLY A 1 80 ? 18.261 -5.605 -10.202 1.00 80.25 80 GLY A CA 1
ATOM 568 C C . GLY A 1 80 ? 17.451 -4.476 -10.855 1.00 80.25 80 GLY A C 1
ATOM 569 O O . GLY A 1 80 ? 17.879 -3.984 -11.898 1.00 80.25 80 GLY A O 1
ATOM 570 N N . GLY A 1 81 ? 16.326 -4.063 -10.263 1.00 81.50 81 GLY A N 1
ATOM 571 C CA . GLY A 1 81 ? 15.407 -3.065 -10.820 1.00 81.50 81 GLY A CA 1
ATOM 572 C C . GLY A 1 81 ? 13.966 -3.557 -10.974 1.00 81.50 81 GLY A C 1
ATOM 573 O O . GLY A 1 81 ? 13.081 -2.738 -11.192 1.00 81.50 81 GLY A O 1
ATOM 574 N N . ASN A 1 82 ? 13.711 -4.865 -10.847 1.00 83.88 82 ASN A N 1
ATOM 575 C CA . ASN A 1 82 ? 12.372 -5.437 -11.039 1.00 83.88 82 ASN A CA 1
ATOM 576 C C . ASN A 1 82 ? 11.399 -5.101 -9.897 1.00 83.88 82 ASN A C 1
ATOM 578 O O . ASN A 1 82 ? 10.186 -5.167 -10.087 1.00 83.88 82 ASN A O 1
ATOM 582 N N . ILE A 1 83 ? 11.920 -4.781 -8.709 1.00 89.38 83 ILE A N 1
ATOM 583 C CA . ILE A 1 83 ? 11.129 -4.412 -7.534 1.00 89.38 83 ILE A CA 1
ATOM 584 C C . ILE A 1 83 ? 11.589 -3.032 -7.063 1.00 89.38 83 ILE A C 1
ATOM 586 O O . ILE A 1 83 ? 12.772 -2.816 -6.795 1.00 89.38 83 ILE A O 1
ATOM 590 N N . GLU A 1 84 ? 10.652 -2.102 -6.928 1.00 93.38 84 GLU A N 1
ATOM 591 C CA . GLU A 1 84 ? 10.883 -0.771 -6.371 1.00 93.38 84 GLU A CA 1
ATOM 592 C C . GLU A 1 84 ? 10.098 -0.610 -5.073 1.00 93.38 84 GLU A C 1
ATOM 594 O O . GLU A 1 84 ? 8.916 -0.940 -5.010 1.00 93.38 84 GLU A O 1
ATOM 599 N N . ILE A 1 85 ? 10.737 -0.071 -4.040 1.00 92.56 85 ILE A N 1
ATOM 600 C CA . ILE A 1 85 ? 10.136 0.147 -2.724 1.00 92.56 85 ILE A CA 1
ATOM 601 C C . ILE A 1 85 ? 10.240 1.631 -2.362 1.00 92.56 85 ILE A C 1
ATOM 603 O O . ILE A 1 85 ? 11.238 2.289 -2.656 1.00 92.56 85 ILE A O 1
ATOM 607 N N . CYS A 1 86 ? 9.214 2.162 -1.701 1.00 93.06 86 CYS A N 1
ATOM 608 C CA . CYS A 1 86 ? 9.272 3.431 -0.991 1.00 93.06 86 CYS A CA 1
ATOM 609 C C . CYS A 1 86 ? 8.809 3.262 0.459 1.00 93.06 86 CYS A C 1
ATOM 611 O O . CYS A 1 86 ? 7.774 2.647 0.716 1.00 93.06 86 CYS A O 1
ATOM 613 N N . MET A 1 87 ? 9.565 3.827 1.398 1.00 92.44 87 MET A N 1
ATOM 614 C CA . MET A 1 87 ? 9.330 3.712 2.841 1.00 92.44 87 MET A CA 1
ATOM 615 C C . MET A 1 87 ? 9.188 5.093 3.484 1.00 92.44 87 MET A C 1
ATOM 617 O O . MET A 1 87 ? 10.058 5.944 3.289 1.00 92.44 87 MET A O 1
ATOM 621 N N . TRP A 1 88 ? 8.116 5.305 4.255 1.00 91.25 88 TRP A N 1
ATOM 622 C CA . TRP A 1 88 ? 7.833 6.532 5.014 1.00 91.25 88 TRP A CA 1
ATOM 623 C C . TRP A 1 88 ? 7.603 6.226 6.509 1.00 91.25 88 TRP A C 1
ATOM 625 O O . TRP A 1 88 ? 6.786 5.356 6.815 1.00 91.25 88 TRP A O 1
ATOM 635 N N . PRO A 1 89 ? 8.215 6.968 7.451 1.00 87.56 89 PRO A N 1
ATOM 636 C CA . PRO A 1 89 ? 9.378 7.834 7.244 1.00 87.56 89 PRO A CA 1
ATOM 637 C C . PRO A 1 89 ? 10.585 7.055 6.705 1.00 87.56 89 PRO A C 1
ATOM 639 O O . PRO A 1 89 ? 10.652 5.832 6.798 1.00 87.56 89 PRO A O 1
ATOM 642 N N . ALA A 1 90 ? 11.578 7.783 6.199 1.00 79.62 90 ALA A N 1
ATOM 643 C CA . ALA A 1 90 ? 12.924 7.250 6.036 1.00 79.62 90 ALA A CA 1
ATOM 644 C C . ALA A 1 90 ? 13.514 6.836 7.404 1.00 79.62 90 ALA A C 1
ATOM 646 O O . ALA A 1 90 ? 13.801 7.697 8.238 1.00 79.62 90 ALA A O 1
ATOM 647 N N . GLY A 1 91 ? 13.702 5.535 7.636 1.00 73.25 91 GLY A N 1
ATOM 648 C CA . GLY A 1 91 ? 14.216 4.991 8.896 1.00 73.25 91 GLY A CA 1
ATOM 649 C C . GLY A 1 91 ? 14.179 3.461 8.935 1.00 73.25 91 GLY A C 1
ATOM 650 O O . GLY A 1 91 ? 13.821 2.827 7.947 1.00 73.25 91 GLY A O 1
ATOM 651 N N . GLU A 1 92 ? 14.553 2.878 10.077 1.00 72.44 92 GLU A N 1
ATOM 652 C CA . GLU A 1 92 ? 14.518 1.420 10.301 1.00 72.44 92 GLU A CA 1
ATOM 653 C C . GLU A 1 92 ? 13.089 0.899 10.571 1.00 72.44 92 GLU A C 1
ATOM 655 O O . GLU A 1 92 ? 12.780 -0.234 10.214 1.00 72.44 92 GLU A O 1
ATOM 660 N N . ASP A 1 93 ? 12.209 1.748 11.120 1.00 81.88 93 ASP A N 1
ATOM 661 C CA . ASP A 1 93 ? 10.797 1.456 11.415 1.00 81.88 93 ASP A CA 1
ATOM 662 C C . ASP A 1 93 ? 9.851 2.313 10.533 1.00 81.88 93 ASP A C 1
ATOM 664 O O . ASP A 1 93 ? 9.371 3.366 10.972 1.00 81.88 93 ASP A O 1
ATOM 668 N N . PRO A 1 94 ? 9.579 1.928 9.269 1.00 86.31 94 PRO A N 1
ATOM 669 C CA . PRO A 1 94 ? 8.633 2.644 8.416 1.00 86.31 94 PRO A CA 1
ATOM 670 C C . PRO A 1 94 ? 7.180 2.406 8.852 1.00 86.31 94 PRO A C 1
ATOM 672 O O . PRO A 1 94 ? 6.757 1.286 9.132 1.00 86.31 94 PRO A O 1
ATOM 675 N N . ALA A 1 95 ? 6.382 3.473 8.849 1.00 88.81 95 ALA A N 1
ATOM 676 C CA . ALA A 1 95 ? 4.959 3.448 9.176 1.00 88.81 95 ALA A CA 1
ATOM 677 C C . ALA A 1 95 ? 4.064 3.198 7.945 1.00 88.81 95 ALA A C 1
ATOM 679 O O . ALA A 1 95 ? 2.915 2.780 8.096 1.00 88.81 95 ALA A O 1
ATOM 680 N N . LEU A 1 96 ? 4.576 3.456 6.738 1.00 92.12 96 LEU A N 1
ATOM 681 C CA . LEU A 1 96 ? 3.957 3.128 5.456 1.00 92.12 96 LEU A CA 1
ATOM 682 C C . LEU A 1 96 ? 5.028 2.611 4.490 1.00 92.12 96 LEU A C 1
ATOM 684 O O . LEU A 1 96 ? 6.052 3.267 4.284 1.00 92.12 96 LEU A O 1
ATOM 688 N N . LEU A 1 97 ? 4.757 1.472 3.857 1.00 93.62 97 LEU A N 1
ATOM 689 C CA . LEU A 1 97 ? 5.562 0.924 2.767 1.00 93.62 97 LEU A CA 1
ATOM 690 C C . LEU A 1 97 ? 4.717 0.838 1.491 1.00 93.62 97 LEU A C 1
ATOM 692 O O . LEU A 1 97 ? 3.581 0.370 1.532 1.00 93.62 97 LEU A O 1
ATOM 696 N N . LEU A 1 98 ? 5.289 1.266 0.366 1.00 94.88 98 LEU A N 1
ATOM 697 C CA . LEU A 1 98 ? 4.814 1.013 -0.995 1.00 94.88 98 LEU A CA 1
ATOM 698 C C . LEU A 1 98 ? 5.836 0.122 -1.703 1.00 94.88 98 LEU A C 1
ATOM 700 O O . LEU A 1 98 ? 7.022 0.431 -1.680 1.00 94.88 98 LEU A O 1
ATOM 704 N N . GLN A 1 99 ? 5.376 -0.920 -2.383 1.00 95.12 99 GLN A N 1
ATOM 705 C CA . GLN A 1 99 ? 6.156 -1.719 -3.318 1.00 95.12 99 GLN A CA 1
ATOM 706 C C . GLN A 1 99 ? 5.475 -1.722 -4.691 1.00 95.12 99 GLN A C 1
ATOM 708 O O . GLN A 1 99 ? 4.259 -1.893 -4.790 1.00 95.12 99 GLN A O 1
ATOM 713 N N . ILE A 1 100 ? 6.277 -1.574 -5.741 1.00 95.44 100 ILE A N 1
ATOM 714 C CA . ILE A 1 100 ? 5.931 -1.899 -7.124 1.00 95.44 100 ILE A CA 1
ATOM 715 C C . ILE A 1 100 ? 6.771 -3.114 -7.520 1.00 95.44 100 ILE A C 1
ATOM 717 O O . ILE A 1 100 ? 7.980 -3.145 -7.293 1.00 95.44 100 ILE A O 1
ATOM 721 N N . SER A 1 101 ? 6.136 -4.125 -8.094 1.00 94.31 101 SER A N 1
ATOM 722 C CA . SER A 1 101 ? 6.778 -5.348 -8.592 1.00 94.31 101 SER A CA 1
ATOM 723 C C . SER A 1 101 ? 6.042 -5.839 -9.849 1.00 94.31 101 SER A C 1
ATOM 725 O O . SER A 1 101 ? 5.010 -5.256 -10.191 1.00 94.31 101 SER A O 1
ATOM 727 N N . PRO A 1 102 ? 6.499 -6.890 -10.556 1.00 94.12 102 PRO A N 1
ATOM 728 C CA . PRO A 1 102 ? 5.748 -7.449 -11.681 1.00 94.12 102 PRO A CA 1
ATOM 729 C C . PRO A 1 102 ? 4.349 -7.933 -11.263 1.00 94.12 102 PRO A C 1
ATOM 731 O O . PRO A 1 102 ? 4.084 -8.157 -10.076 1.00 94.12 102 PRO A O 1
ATOM 734 N N . ALA A 1 103 ? 3.443 -8.082 -12.228 1.00 93.88 103 ALA A N 1
ATOM 735 C CA . ALA A 1 103 ? 2.122 -8.666 -12.007 1.00 93.88 103 ALA A CA 1
ATOM 736 C C . ALA A 1 103 ? 2.238 -10.095 -11.444 1.00 93.88 103 ALA A C 1
ATOM 738 O O . ALA A 1 103 ? 2.967 -10.927 -11.984 1.00 93.88 103 ALA A O 1
ATOM 739 N N . SER A 1 104 ? 1.513 -10.369 -10.359 1.00 91.19 104 SER A N 1
ATOM 740 C CA . SER A 1 104 ? 1.324 -11.722 -9.828 1.00 91.19 104 SER A CA 1
ATOM 741 C C . SER A 1 104 ? 0.225 -12.448 -10.611 1.00 91.19 104 SER A C 1
ATOM 743 O O . SER A 1 104 ? -0.788 -11.831 -10.948 1.00 91.19 104 SER A O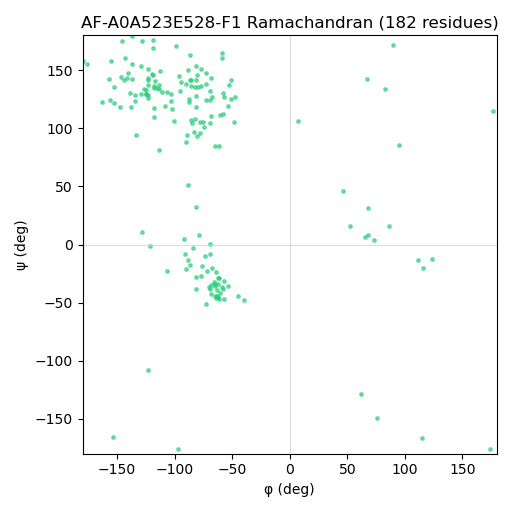 1
ATOM 745 N N . ASP A 1 105 ? 0.399 -13.751 -10.863 1.00 91.56 105 ASP A N 1
ATOM 746 C CA . ASP A 1 105 ? -0.603 -14.596 -11.538 1.00 91.56 105 ASP A CA 1
ATOM 747 C C . ASP A 1 105 ? -1.920 -14.684 -10.732 1.00 91.56 105 ASP A C 1
ATOM 749 O O . ASP A 1 105 ? -3.007 -14.715 -11.311 1.00 91.56 105 ASP A O 1
ATOM 753 N N . ASP A 1 106 ? -1.824 -14.666 -9.396 1.00 94.75 106 ASP A N 1
ATOM 754 C CA . ASP A 1 106 ? -2.933 -14.405 -8.472 1.00 94.75 106 ASP A CA 1
ATOM 755 C C . ASP A 1 106 ? -2.548 -13.245 -7.535 1.00 94.75 106 ASP A C 1
ATOM 757 O O . ASP A 1 106 ? -1.482 -13.244 -6.912 1.00 94.75 106 ASP A O 1
ATOM 761 N N . ILE A 1 107 ? -3.418 -12.238 -7.419 1.00 95.44 107 ILE A N 1
ATOM 762 C CA . ILE A 1 107 ? -3.223 -11.089 -6.521 1.00 95.44 107 ILE A CA 1
ATOM 763 C C . ILE A 1 107 ? -3.294 -11.487 -5.037 1.00 95.44 107 ILE A C 1
ATOM 765 O O . ILE A 1 107 ? -2.774 -10.778 -4.178 1.00 95.44 107 ILE A O 1
ATOM 769 N N . ARG A 1 108 ? -3.905 -12.636 -4.724 1.00 96.38 108 ARG A N 1
ATOM 770 C CA . ARG A 1 108 ? -3.999 -13.175 -3.363 1.00 96.38 108 ARG A CA 1
ATOM 771 C C . ARG A 1 108 ? -2.644 -13.657 -2.842 1.00 96.38 108 ARG A C 1
ATOM 773 O O . ARG A 1 108 ? -2.342 -13.414 -1.677 1.00 96.38 108 ARG A O 1
ATOM 780 N N . ASP A 1 109 ? -1.808 -14.235 -3.705 1.00 94.25 109 ASP A N 1
ATOM 781 C CA . ASP A 1 109 ? -0.448 -14.674 -3.355 1.00 94.25 109 ASP A CA 1
ATOM 782 C C . ASP A 1 109 ? 0.462 -13.480 -3.014 1.00 94.25 109 ASP A C 1
ATOM 784 O O . ASP A 1 109 ? 1.313 -13.571 -2.130 1.00 94.25 109 ASP A O 1
ATOM 788 N N . ALA A 1 110 ? 0.239 -12.320 -3.645 1.00 93.06 110 ALA A N 1
ATOM 789 C CA . ALA A 1 110 ? 0.977 -11.083 -3.366 1.00 93.06 110 ALA A CA 1
ATOM 790 C C . ALA A 1 110 ? 0.672 -10.464 -1.984 1.00 93.06 110 ALA A C 1
ATOM 792 O O . ALA A 1 110 ? 1.336 -9.504 -1.582 1.00 93.06 110 ALA A O 1
ATOM 793 N N . VAL A 1 111 ? -0.321 -10.997 -1.261 1.00 95.81 111 VAL A N 1
ATOM 794 C CA . VAL A 1 111 ? -0.691 -10.588 0.103 1.00 95.81 111 VAL A CA 1
ATOM 795 C C . VAL A 1 111 ? -0.782 -11.768 1.082 1.00 95.81 111 VAL A C 1
ATOM 797 O O . VAL A 1 111 ? -1.256 -11.583 2.204 1.00 95.81 111 VAL A O 1
ATOM 800 N N . ASP A 1 112 ? -0.328 -12.973 0.716 1.00 94.19 112 ASP A N 1
ATOM 801 C CA . ASP A 1 112 ? -0.276 -14.089 1.666 1.00 94.19 112 ASP A CA 1
ATOM 802 C C . ASP A 1 112 ? 0.929 -13.946 2.610 1.00 94.19 112 ASP A C 1
ATOM 804 O O . ASP A 1 112 ? 2.064 -14.316 2.308 1.00 94.19 112 ASP A O 1
ATOM 808 N N . LEU A 1 113 ? 0.657 -13.380 3.786 1.00 91.94 113 LEU A N 1
ATOM 809 C CA . LEU A 1 113 ? 1.615 -13.243 4.884 1.00 91.94 113 LEU A CA 1
ATOM 810 C C . LEU A 1 113 ? 1.705 -14.509 5.763 1.00 91.94 113 LEU A C 1
ATOM 812 O O . LEU A 1 113 ? 2.518 -14.555 6.689 1.00 91.94 113 LEU A O 1
ATOM 816 N N . GLY A 1 114 ? 0.891 -15.535 5.491 1.00 92.06 114 GLY A N 1
ATOM 817 C CA . GLY A 1 114 ? 0.839 -16.785 6.243 1.00 92.06 114 GLY A CA 1
ATOM 818 C C . GLY A 1 114 ? 0.117 -16.698 7.595 1.00 92.06 114 GLY A C 1
ATOM 819 O O . GLY A 1 114 ? -0.841 -15.943 7.784 1.00 92.06 114 GLY A O 1
ATOM 820 N N . ASP A 1 115 ? 0.563 -17.531 8.543 1.00 90.31 115 ASP A N 1
ATOM 821 C CA . ASP A 1 115 ? -0.08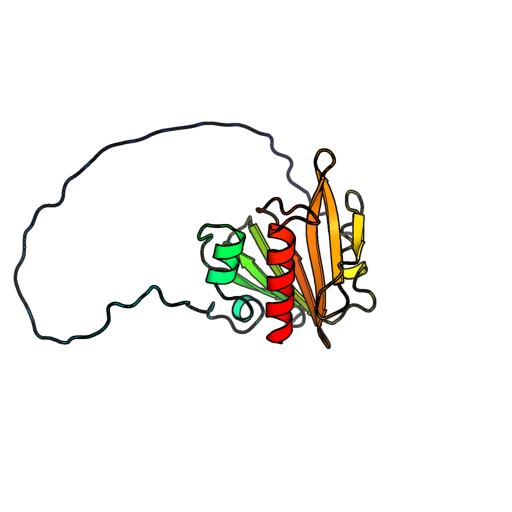6 -17.740 9.845 1.00 90.31 115 ASP A CA 1
ATOM 822 C C . ASP A 1 115 ? -0.330 -16.426 10.612 1.00 90.31 115 ASP A C 1
ATOM 824 O O . ASP A 1 115 ? 0.605 -15.730 11.008 1.00 90.31 115 ASP A O 1
ATOM 828 N N . GLY A 1 116 ? -1.606 -16.138 10.891 1.00 88.50 116 GLY A N 1
ATOM 829 C CA . GLY A 1 116 ? -2.064 -14.943 11.613 1.00 88.50 116 GLY A CA 1
ATOM 830 C C . GLY A 1 116 ? -2.938 -14.006 10.775 1.00 88.50 116 GLY A C 1
ATOM 831 O O . GLY A 1 116 ? -3.728 -13.254 11.345 1.00 88.50 116 GLY A O 1
ATOM 832 N N . PHE A 1 117 ? -2.867 -14.103 9.444 1.00 93.81 117 PHE A N 1
ATOM 833 C CA . PHE A 1 117 ? -3.561 -13.202 8.523 1.00 93.81 117 PHE A CA 1
ATOM 834 C C . PHE A 1 117 ? -4.668 -13.909 7.723 1.00 93.81 117 PHE A C 1
ATOM 836 O O . PHE A 1 117 ? -4.589 -15.096 7.406 1.00 93.81 117 PHE A O 1
ATOM 843 N N . ARG A 1 118 ? -5.723 -13.165 7.373 1.00 94.75 118 ARG A N 1
ATOM 844 C CA . ARG A 1 118 ? -6.801 -13.577 6.459 1.00 94.75 118 ARG A CA 1
ATOM 845 C C . ARG A 1 118 ? -6.660 -12.813 5.146 1.00 94.75 118 ARG A C 1
ATOM 847 O O . ARG A 1 118 ? -6.819 -11.597 5.150 1.00 94.75 118 ARG A O 1
ATOM 854 N N . VAL A 1 119 ? -6.463 -13.511 4.027 1.00 96.38 119 VAL A N 1
ATOM 855 C CA . VAL A 1 119 ? -6.516 -12.885 2.694 1.00 96.38 119 VAL A CA 1
ATOM 856 C C . VAL A 1 119 ? -7.966 -12.734 2.223 1.00 96.38 119 VAL A C 1
ATOM 858 O O . VAL A 1 119 ? -8.676 -13.731 2.042 1.00 96.38 119 VAL A O 1
ATOM 861 N N . ALA A 1 120 ? -8.399 -11.495 1.996 1.00 95.94 120 ALA A N 1
ATOM 862 C CA . ALA A 1 120 ? -9.723 -11.130 1.489 1.00 95.94 120 ALA A CA 1
ATOM 863 C C . ALA A 1 120 ? -9.628 -10.364 0.160 1.00 95.94 120 ALA A C 1
ATOM 865 O O . ALA A 1 120 ? -8.686 -9.604 -0.044 1.00 95.94 120 ALA A O 1
ATOM 866 N N . ASP A 1 121 ? -10.606 -10.543 -0.728 1.00 97.06 121 ASP A N 1
ATOM 867 C CA . ASP A 1 121 ? -10.680 -9.811 -2.000 1.00 97.06 121 ASP A CA 1
ATOM 868 C C . ASP A 1 121 ? -11.253 -8.402 -1.766 1.00 97.06 121 ASP A C 1
ATOM 870 O O . ASP A 1 121 ? -12.246 -8.245 -1.049 1.00 97.06 121 ASP A O 1
ATOM 874 N N . VAL A 1 122 ? -10.656 -7.369 -2.367 1.00 97.06 122 VAL A N 1
ATOM 875 C CA . VAL A 1 122 ? -11.050 -5.967 -2.141 1.00 97.06 122 VAL A CA 1
ATOM 876 C C . VAL A 1 122 ? -11.888 -5.445 -3.304 1.00 97.06 122 VAL A C 1
ATOM 878 O O . VAL A 1 122 ? -11.431 -5.332 -4.438 1.00 97.06 122 VAL A O 1
ATOM 881 N N . ALA A 1 123 ? -13.142 -5.095 -3.016 1.00 94.56 123 ALA A N 1
ATOM 882 C CA . ALA A 1 123 ? -14.092 -4.619 -4.016 1.00 94.56 123 ALA A CA 1
ATOM 883 C C . ALA A 1 123 ? -14.048 -3.092 -4.228 1.00 94.56 123 ALA A C 1
ATOM 885 O O . ALA A 1 123 ? -13.826 -2.307 -3.301 1.00 94.56 123 ALA A O 1
ATOM 886 N N . GLY A 1 124 ? -14.370 -2.669 -5.455 1.00 94.19 124 GLY A N 1
ATOM 887 C CA . GLY A 1 124 ? -14.555 -1.258 -5.817 1.00 94.19 124 GLY A CA 1
ATOM 888 C C . GLY A 1 124 ? -13.282 -0.502 -6.206 1.00 94.19 124 GLY A C 1
ATOM 889 O O . GLY A 1 124 ? -13.318 0.723 -6.221 1.00 94.19 124 GLY A O 1
ATOM 890 N N . MET A 1 125 ? -12.195 -1.213 -6.511 1.00 96.38 125 MET A N 1
ATOM 891 C CA . MET A 1 125 ? -10.948 -0.656 -7.054 1.00 96.38 125 MET A CA 1
ATOM 892 C C . MET A 1 125 ? -10.887 -0.831 -8.582 1.00 96.38 125 MET A C 1
ATOM 894 O O . MET A 1 125 ? -11.741 -1.501 -9.169 1.00 96.38 125 MET A O 1
ATOM 898 N N . SER A 1 126 ? -9.904 -0.217 -9.245 1.00 95.62 126 SER A N 1
ATOM 899 C CA . SER A 1 126 ? -9.781 -0.210 -10.714 1.00 95.62 126 SER A CA 1
ATOM 900 C C . SER A 1 126 ?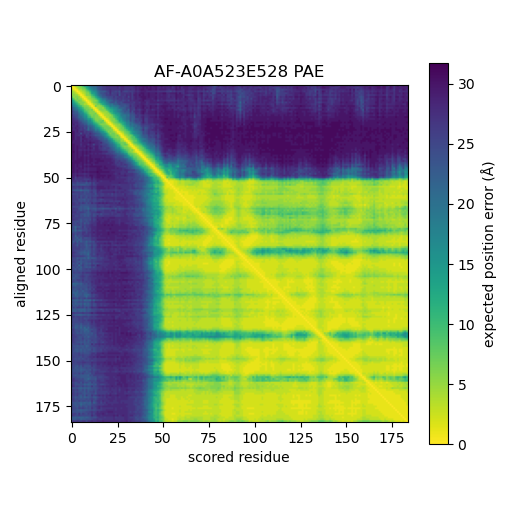 -9.261 -1.515 -11.334 1.00 95.62 126 SER A C 1
ATOM 902 O O . SER A 1 126 ? -9.487 -1.746 -12.524 1.00 95.62 126 SER A O 1
ATOM 904 N N . GLY A 1 127 ? -8.619 -2.382 -10.547 1.00 95.19 127 GLY A N 1
ATOM 905 C CA . GLY A 1 127 ? -8.116 -3.695 -10.958 1.00 95.19 127 GLY A CA 1
ATOM 906 C C . GLY A 1 127 ? -8.402 -4.799 -9.927 1.00 95.19 127 GLY A C 1
ATOM 907 O O . GLY A 1 127 ? -8.998 -4.528 -8.882 1.00 95.19 127 GLY A O 1
ATOM 908 N N . PRO A 1 128 ? -7.998 -6.055 -10.202 1.00 97.50 128 PRO A N 1
ATOM 909 C CA . PRO A 1 128 ? -8.043 -7.144 -9.225 1.00 97.50 128 PRO A CA 1
ATOM 910 C C . PRO A 1 128 ? -7.231 -6.775 -7.982 1.00 97.50 128 PRO A C 1
ATOM 912 O O . PRO A 1 128 ? -6.064 -6.408 -8.111 1.00 97.50 128 PRO A O 1
ATOM 915 N N . ALA A 1 129 ? -7.837 -6.867 -6.798 1.00 97.94 129 ALA A N 1
ATOM 916 C CA . ALA A 1 129 ? -7.237 -6.421 -5.544 1.00 97.94 129 ALA A CA 1
ATOM 917 C C . ALA A 1 129 ? -7.532 -7.378 -4.383 1.00 97.94 129 ALA A C 1
ATOM 919 O O . ALA A 1 129 ? -8.612 -7.970 -4.308 1.00 97.94 129 ALA A O 1
ATOM 920 N N . ALA A 1 130 ? -6.587 -7.489 -3.452 1.00 98.12 130 ALA A N 1
ATOM 921 C CA . ALA A 1 130 ? -6.692 -8.301 -2.243 1.00 98.12 130 ALA A CA 1
ATOM 922 C C . ALA A 1 130 ? -6.019 -7.605 -1.048 1.00 98.12 130 ALA A C 1
ATOM 924 O O . ALA A 1 130 ? -5.195 -6.708 -1.219 1.00 98.12 130 ALA A O 1
ATOM 925 N N . ALA A 1 131 ? -6.368 -8.006 0.173 1.00 97.38 131 ALA A N 1
ATOM 926 C CA . ALA A 1 131 ? -5.776 -7.493 1.404 1.00 97.38 131 ALA A CA 1
ATOM 927 C C . ALA A 1 131 ? -5.482 -8.608 2.413 1.00 97.38 131 ALA A C 1
ATOM 929 O O . ALA A 1 131 ? -6.278 -9.536 2.576 1.00 97.38 131 ALA A O 1
ATOM 930 N N . ALA A 1 132 ? -4.358 -8.472 3.116 1.00 96.88 132 ALA A N 1
ATOM 931 C CA . ALA A 1 132 ? -3.995 -9.260 4.286 1.00 96.88 132 ALA A CA 1
ATOM 932 C C . ALA A 1 132 ? -4.569 -8.599 5.542 1.00 96.88 132 ALA A C 1
ATOM 934 O O . ALA A 1 132 ? -4.269 -7.436 5.830 1.00 96.88 132 ALA A O 1
ATOM 935 N N . LEU A 1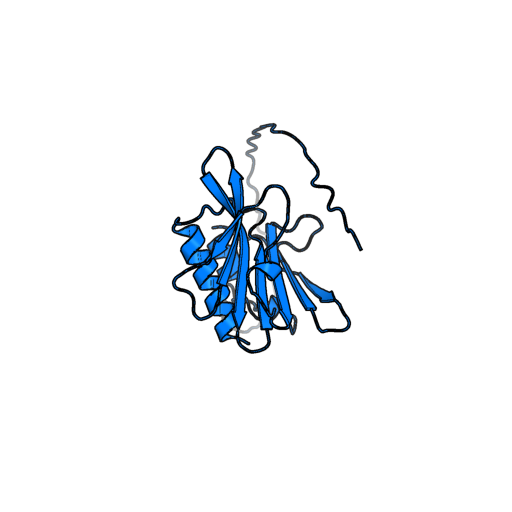 133 ? -5.380 -9.344 6.290 1.00 94.94 133 LEU A N 1
ATOM 936 C CA . LEU A 1 133 ? -6.103 -8.836 7.453 1.00 94.94 133 LEU A CA 1
ATOM 937 C C . LEU A 1 133 ? -5.681 -9.569 8.730 1.00 94.94 133 LEU A C 1
ATOM 939 O O . LEU A 1 133 ? -5.900 -10.775 8.849 1.00 94.94 133 LEU A O 1
ATOM 943 N N . GLU A 1 134 ? -5.108 -8.849 9.688 1.00 92.81 134 GLU A N 1
ATOM 944 C CA . GLU A 1 134 ? -4.846 -9.334 11.045 1.00 92.81 134 GLU A CA 1
ATOM 945 C C . GLU A 1 134 ? -6.125 -9.246 11.899 1.00 92.81 134 GLU A C 1
ATOM 947 O O . GLU A 1 134 ? -6.943 -8.339 11.736 1.00 92.81 134 GLU A O 1
ATOM 952 N N . GLN A 1 135 ? -6.319 -10.191 12.820 1.00 83.88 135 GLN A N 1
ATOM 953 C CA . GLN A 1 135 ? -7.407 -10.157 13.807 1.00 83.88 135 GLN A CA 1
ATOM 954 C C . GLN A 1 135 ? -6.951 -9.404 15.066 1.00 83.88 135 GLN A C 1
ATOM 956 O O . GLN A 1 135 ? -6.364 -10.004 15.968 1.00 83.88 135 GLN A O 1
ATOM 961 N N . ALA A 1 136 ? -7.241 -8.103 15.141 1.00 75.38 136 ALA A N 1
ATOM 962 C CA . ALA A 1 136 ? -6.911 -7.257 16.286 1.00 75.38 136 ALA A CA 1
ATOM 963 C C . ALA A 1 136 ? -8.154 -7.056 17.173 1.00 75.38 136 ALA A C 1
ATOM 965 O O . ALA A 1 136 ? -9.089 -6.359 16.795 1.00 75.38 136 ALA A O 1
ATOM 966 N N . ASP A 1 137 ? -8.193 -7.717 18.336 1.00 76.50 137 ASP A N 1
ATOM 967 C CA . ASP A 1 137 ? -9.286 -7.667 19.333 1.00 76.50 137 ASP A CA 1
ATOM 968 C C . ASP A 1 137 ? -10.720 -7.947 18.805 1.00 76.50 137 ASP A C 1
ATOM 970 O O . ASP A 1 137 ? -11.710 -7.740 19.510 1.00 76.50 137 ASP A O 1
ATOM 974 N N . GLY A 1 138 ? -10.831 -8.517 17.600 1.00 78.50 138 GLY A N 1
ATOM 975 C CA . GLY A 1 138 ? -12.082 -8.867 16.917 1.00 78.50 138 GLY A CA 1
ATOM 976 C C . GLY A 1 138 ? -12.377 -8.025 15.671 1.00 78.50 138 GLY A C 1
ATOM 977 O O . GLY A 1 138 ? -13.218 -8.432 14.867 1.00 78.50 138 GLY A O 1
ATOM 978 N N . ASP A 1 139 ? -11.662 -6.915 15.476 1.00 84.75 139 ASP A N 1
ATOM 979 C CA . ASP A 1 139 ? -11.753 -6.079 14.281 1.00 84.75 139 ASP A CA 1
ATOM 980 C C . ASP A 1 139 ? -10.669 -6.468 13.241 1.00 84.75 139 ASP A C 1
ATOM 982 O O . ASP A 1 139 ? -9.524 -6.766 13.603 1.00 84.75 139 ASP A O 1
ATOM 986 N N . PRO A 1 140 ? -11.000 -6.493 11.934 1.00 89.12 140 PRO A N 1
ATOM 987 C CA . PRO A 1 140 ? -10.058 -6.825 10.861 1.00 89.12 140 PRO A CA 1
ATOM 988 C C . PRO A 1 140 ? -9.128 -5.646 10.524 1.00 89.12 140 PRO A C 1
ATOM 990 O O . PRO A 1 140 ? -9.525 -4.689 9.855 1.00 89.12 140 PRO A O 1
ATOM 993 N N . LEU A 1 141 ? -7.870 -5.738 10.950 1.00 93.62 141 LEU A N 1
ATOM 994 C CA . LEU A 1 141 ? -6.811 -4.757 10.701 1.00 93.62 141 LEU A CA 1
ATOM 995 C C . LEU A 1 141 ? -6.089 -5.042 9.376 1.00 93.62 141 LEU A C 1
ATOM 997 O O . LEU A 1 141 ? -5.554 -6.128 9.177 1.00 93.62 141 LEU A O 1
ATOM 1001 N N . VAL A 1 142 ? -6.018 -4.060 8.480 1.00 94.94 142 VAL A N 1
ATOM 1002 C CA . VAL A 1 142 ? -5.313 -4.159 7.194 1.00 94.94 142 VAL A CA 1
ATOM 1003 C C . VAL A 1 142 ? -3.804 -4.073 7.410 1.00 94.94 142 VAL A C 1
ATOM 1005 O O . VAL A 1 142 ? -3.260 -2.993 7.626 1.00 94.94 142 VAL A O 1
ATOM 1008 N N . ALA A 1 143 ? -3.122 -5.212 7.303 1.00 94.88 143 ALA A N 1
ATOM 1009 C CA . ALA A 1 143 ? -1.664 -5.292 7.344 1.00 94.88 143 ALA A CA 1
ATOM 1010 C C . ALA A 1 143 ? -1.040 -4.961 5.977 1.00 94.88 143 ALA A C 1
ATOM 1012 O O . ALA A 1 143 ? -0.014 -4.284 5.899 1.00 94.88 143 ALA A O 1
ATOM 1013 N N . VAL A 1 144 ? -1.675 -5.414 4.891 1.00 96.56 144 VAL A N 1
ATOM 1014 C CA . VAL A 1 144 ? -1.280 -5.148 3.499 1.00 96.56 144 VAL A CA 1
ATOM 1015 C C . VAL A 1 144 ? -2.532 -5.059 2.626 1.00 96.56 144 VAL A C 1
ATOM 1017 O O . VAL A 1 144 ? -3.478 -5.814 2.827 1.00 96.56 144 VAL A O 1
ATOM 1020 N N . ILE A 1 145 ? -2.518 -4.184 1.625 1.00 97.69 145 ILE A N 1
ATOM 1021 C CA . ILE A 1 145 ? -3.423 -4.200 0.469 1.00 97.69 145 ILE A CA 1
ATOM 1022 C C . ILE A 1 145 ? -2.586 -4.260 -0.814 1.00 97.69 145 ILE A C 1
ATOM 1024 O O . ILE A 1 145 ? -1.545 -3.609 -0.892 1.00 97.69 145 ILE A O 1
ATOM 1028 N N . ALA A 1 146 ? -3.024 -5.010 -1.822 1.00 97.81 146 ALA A N 1
ATOM 1029 C CA . ALA A 1 146 ? -2.399 -5.021 -3.139 1.00 97.81 146 ALA A CA 1
ATOM 1030 C C . ALA A 1 146 ? -3.426 -4.991 -4.276 1.00 97.81 146 ALA A C 1
ATOM 1032 O O . ALA A 1 146 ? -4.566 -5.427 -4.108 1.00 97.81 146 ALA A O 1
ATOM 1033 N N . MET A 1 147 ? -3.007 -4.493 -5.441 1.00 98.12 147 MET A N 1
ATOM 1034 C CA . MET A 1 147 ? -3.794 -4.482 -6.675 1.00 98.12 147 MET A CA 1
ATOM 1035 C C . MET A 1 147 ? -2.914 -4.709 -7.913 1.00 98.12 147 MET A C 1
ATOM 1037 O O . MET A 1 147 ? -1.817 -4.155 -8.009 1.00 98.12 147 MET A O 1
ATOM 1041 N N . THR A 1 148 ? -3.417 -5.471 -8.886 1.00 97.38 148 THR A N 1
ATOM 1042 C CA . THR A 1 148 ? -2.791 -5.623 -10.209 1.00 97.38 148 THR A CA 1
ATOM 1043 C C . THR A 1 148 ? -3.146 -4.437 -11.112 1.00 97.38 148 THR A C 1
ATOM 1045 O O . THR A 1 148 ? -4.323 -4.131 -11.313 1.00 97.38 148 THR A O 1
ATOM 1048 N N . ALA A 1 149 ? -2.135 -3.793 -11.697 1.00 95.19 149 ALA A N 1
ATOM 1049 C CA . ALA A 1 149 ? -2.257 -2.640 -12.585 1.00 95.19 149 ALA A CA 1
ATOM 1050 C C . ALA A 1 149 ? -1.385 -2.834 -13.841 1.00 95.19 149 ALA A C 1
ATOM 1052 O O . ALA A 1 149 ? -0.188 -2.539 -13.850 1.00 95.19 149 ALA A O 1
ATOM 1053 N N . GLY A 1 150 ? -1.991 -3.358 -14.911 1.00 92.88 150 GLY A N 1
ATOM 1054 C CA . GLY A 1 150 ? -1.262 -3.755 -16.119 1.00 92.88 150 GLY A CA 1
ATOM 1055 C C . GLY A 1 150 ? -0.257 -4.871 -15.817 1.00 92.88 150 GLY A C 1
ATOM 1056 O O . GLY A 1 150 ? -0.608 -5.857 -15.177 1.00 92.88 150 GLY A O 1
ATOM 1057 N N . GLU A 1 151 ? 0.995 -4.683 -16.234 1.00 93.50 151 GLU A N 1
ATOM 1058 C CA . GLU A 1 151 ? 2.103 -5.629 -16.014 1.00 93.50 151 GLU A CA 1
ATOM 1059 C C . GLU A 1 151 ? 2.701 -5.571 -14.587 1.00 93.50 151 GLU A C 1
ATOM 1061 O O . GLU A 1 151 ? 3.731 -6.194 -14.328 1.00 93.50 151 GLU A O 1
ATOM 1066 N N . HIS A 1 152 ? 2.085 -4.830 -13.655 1.00 95.56 152 HIS A N 1
ATOM 1067 C CA . HIS A 1 152 ? 2.606 -4.595 -12.304 1.00 95.56 152 HIS A CA 1
ATOM 1068 C C . HIS A 1 152 ? 1.643 -5.029 -11.193 1.00 95.56 152 HIS A C 1
ATOM 1070 O O . HIS A 1 152 ? 0.422 -4.939 -11.326 1.00 95.56 152 HIS A O 1
ATOM 1076 N N . THR A 1 153 ? 2.210 -5.403 -10.047 1.00 96.94 153 THR A N 1
ATOM 1077 C CA . THR A 1 153 ? 1.523 -5.459 -8.753 1.00 96.94 153 THR A CA 1
ATOM 1078 C C . THR A 1 153 ? 1.929 -4.244 -7.925 1.00 96.94 153 THR A C 1
ATOM 1080 O O . THR A 1 153 ? 3.119 -3.965 -7.768 1.00 96.94 153 THR A O 1
ATOM 1083 N N . ILE A 1 154 ? 0.942 -3.534 -7.383 1.00 97.38 154 ILE A N 1
ATOM 1084 C CA . ILE A 1 154 ? 1.121 -2.450 -6.414 1.00 97.38 154 ILE A CA 1
ATOM 1085 C C . ILE A 1 154 ? 0.757 -3.010 -5.047 1.00 97.38 154 ILE A C 1
ATOM 1087 O O . ILE A 1 154 ? -0.378 -3.444 -4.871 1.00 97.38 154 ILE A O 1
ATOM 1091 N N . THR A 1 155 ? 1.668 -2.946 -4.081 1.00 97.00 155 THR A N 1
ATOM 1092 C CA . THR A 1 155 ? 1.452 -3.441 -2.715 1.00 97.00 155 THR A CA 1
ATOM 1093 C C . THR A 1 155 ? 1.716 -2.319 -1.715 1.00 97.00 155 THR A C 1
ATOM 1095 O O . THR A 1 155 ? 2.750 -1.659 -1.780 1.00 97.00 155 THR A O 1
ATOM 1098 N N . VAL A 1 156 ? 0.792 -2.080 -0.783 1.00 96.56 156 VAL A N 1
ATOM 1099 C CA . VAL A 1 156 ? 0.888 -1.031 0.243 1.00 96.56 156 VAL A CA 1
ATOM 1100 C C . VAL A 1 156 ? 0.630 -1.617 1.629 1.00 96.56 156 VAL A C 1
ATOM 1102 O O . VAL A 1 156 ? -0.382 -2.278 1.852 1.00 96.56 156 VAL A O 1
ATOM 1105 N N . SER A 1 157 ? 1.525 -1.343 2.580 1.00 95.00 157 SER A N 1
ATOM 1106 C CA . SER A 1 157 ? 1.417 -1.782 3.976 1.00 95.00 157 SER A CA 1
ATOM 1107 C C . SER A 1 157 ? 1.322 -0.571 4.917 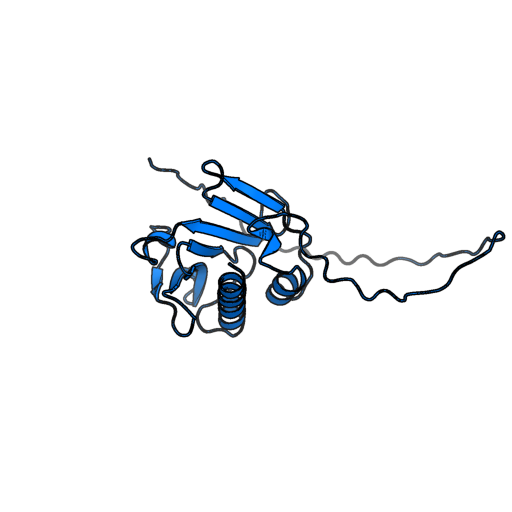1.00 95.00 157 SER A C 1
ATOM 1109 O O . SER A 1 157 ? 2.307 0.159 5.061 1.00 95.00 157 SER A O 1
ATOM 1111 N N . PRO A 1 158 ? 0.158 -0.313 5.548 1.00 91.94 158 PRO A N 1
ATOM 1112 C CA . PRO A 1 158 ? -0.076 0.840 6.422 1.00 91.94 158 PRO A CA 1
ATOM 1113 C C . PRO A 1 158 ? 0.320 0.543 7.886 1.00 91.94 158 PRO A C 1
ATOM 1115 O O . PRO A 1 158 ? -0.471 0.747 8.809 1.00 91.94 158 PRO A O 1
ATOM 1118 N N . ILE A 1 159 ? 1.544 0.038 8.088 1.00 84.62 159 ILE A N 1
ATOM 1119 C CA . ILE A 1 159 ? 2.073 -0.554 9.337 1.00 84.62 159 ILE A CA 1
ATOM 1120 C C . ILE A 1 159 ? 1.742 0.268 10.598 1.00 84.62 159 ILE A C 1
ATOM 1122 O O . ILE A 1 159 ? 1.337 -0.289 11.616 1.00 84.62 159 ILE A O 1
ATOM 1126 N N . GLY A 1 160 ? 1.897 1.594 10.545 1.00 70.94 160 GLY A N 1
ATOM 1127 C CA . GLY A 1 160 ? 1.724 2.484 11.701 1.00 70.94 160 GLY A CA 1
ATOM 1128 C C . GLY A 1 160 ? 0.321 3.072 11.901 1.00 70.94 160 GLY A C 1
ATOM 1129 O O . GLY A 1 160 ? 0.167 3.934 12.763 1.00 70.94 160 GLY A O 1
ATOM 1130 N N . LEU A 1 161 ? -0.680 2.689 11.098 1.00 76.88 161 LEU A N 1
ATOM 1131 C CA . LEU A 1 161 ? -1.943 3.440 10.970 1.00 76.88 161 LEU A CA 1
ATOM 1132 C C . LEU A 1 161 ? -3.176 2.814 11.635 1.00 76.88 161 LEU A C 1
ATOM 1134 O O . LEU A 1 161 ? -4.137 3.534 11.898 1.00 76.88 161 LEU A O 1
ATOM 1138 N N . GLY A 1 162 ? -3.200 1.501 11.877 1.00 83.31 162 GLY A N 1
ATOM 1139 C CA . GLY A 1 162 ? -4.380 0.846 12.462 1.00 83.31 162 GLY A CA 1
ATOM 1140 C C . GLY A 1 162 ? -5.617 0.815 11.543 1.00 83.31 162 GLY A C 1
ATOM 1141 O O . GLY A 1 162 ? -6.742 0.904 12.031 1.00 83.31 162 GLY A O 1
ATOM 1142 N N . VAL A 1 163 ? -5.438 0.747 10.216 1.00 88.50 163 VAL A N 1
ATOM 1143 C CA . VAL A 1 163 ? -6.541 0.837 9.236 1.00 88.50 163 VAL A CA 1
ATOM 1144 C C . VAL A 1 163 ? -7.447 -0.397 9.299 1.00 88.50 163 VAL A C 1
ATOM 1146 O O . VAL A 1 163 ? -7.050 -1.474 8.868 1.00 88.50 163 VAL A O 1
ATOM 1149 N N . LEU A 1 164 ? -8.683 -0.247 9.780 1.00 91.00 164 LEU A N 1
ATOM 1150 C CA . LEU A 1 164 ? -9.662 -1.343 9.831 1.00 91.00 164 LEU A CA 1
ATOM 1151 C C . LEU A 1 164 ? -10.466 -1.473 8.521 1.00 91.00 164 LEU A C 1
ATOM 1153 O O . LEU A 1 164 ? -10.862 -0.461 7.929 1.00 91.00 164 LEU A O 1
ATOM 1157 N N . GLU A 1 165 ? -10.746 -2.709 8.09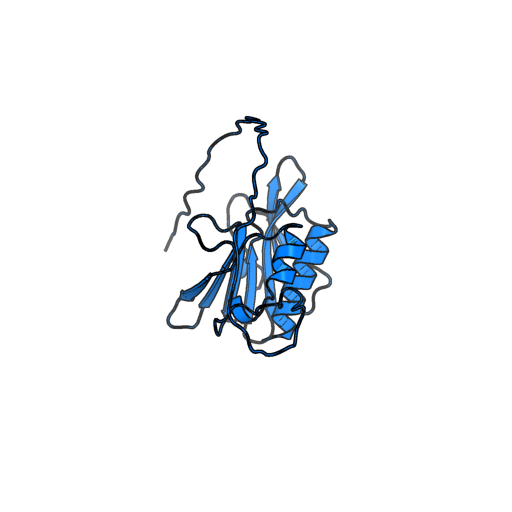2 1.00 91.00 165 GLU A N 1
ATOM 1158 C CA . GLU A 1 165 ? -11.563 -3.038 6.907 1.00 91.00 165 GLU A CA 1
ATOM 1159 C C . GLU A 1 165 ? -12.934 -2.329 6.963 1.00 91.00 165 GLU A C 1
ATOM 1161 O O . GLU A 1 165 ? -13.585 -2.265 8.005 1.00 91.00 165 GLU A O 1
ATOM 1166 N N . GLY A 1 166 ? -13.389 -1.770 5.837 1.00 88.38 166 GLY A N 1
ATOM 1167 C CA . GLY A 1 166 ? -14.701 -1.110 5.736 1.00 88.38 166 GLY A CA 1
ATOM 1168 C C . GLY A 1 166 ? -14.828 0.264 6.418 1.00 88.38 166 GLY A C 1
ATOM 1169 O O . GLY A 1 166 ? -15.916 0.842 6.414 1.00 88.38 166 GLY A O 1
ATOM 1170 N N . THR A 1 167 ? -13.750 0.820 6.981 1.00 91.25 167 THR A N 1
ATOM 1171 C CA . THR A 1 167 ? -13.741 2.190 7.530 1.00 91.25 167 THR A CA 1
ATOM 1172 C C . THR A 1 167 ? -13.423 3.255 6.467 1.00 91.25 167 THR A C 1
ATOM 1174 O O . THR A 1 167 ? -12.845 2.937 5.427 1.00 91.25 167 THR A O 1
ATOM 1177 N N . PRO A 1 168 ? -13.706 4.553 6.715 1.00 91.12 168 PRO A N 1
ATOM 1178 C CA . PRO A 1 168 ? -13.292 5.627 5.807 1.00 91.12 168 PRO A CA 1
ATOM 1179 C C . PRO A 1 168 ? -11.779 5.671 5.543 1.00 91.12 168 PRO A C 1
ATOM 1181 O O . PRO A 1 168 ? -11.371 6.009 4.437 1.00 91.12 168 PRO A O 1
ATOM 1184 N N . ALA A 1 169 ? -10.946 5.279 6.516 1.00 89.88 169 ALA A N 1
ATOM 1185 C CA . ALA A 1 169 ? -9.495 5.188 6.335 1.00 89.88 169 ALA A CA 1
ATOM 1186 C C . ALA A 1 169 ? -9.101 4.105 5.312 1.00 89.88 169 ALA A C 1
ATOM 1188 O O . ALA A 1 169 ? -8.162 4.299 4.542 1.00 89.88 169 ALA A O 1
ATOM 1189 N N . PHE A 1 170 ? -9.849 2.998 5.251 1.00 93.25 170 PHE A N 1
ATOM 1190 C CA . PHE A 1 170 ? -9.659 1.957 4.240 1.00 93.25 170 PHE A CA 1
ATOM 1191 C C . PHE A 1 170 ? -10.053 2.437 2.838 1.00 93.25 170 PHE A C 1
ATOM 1193 O O . PHE A 1 170 ? -9.339 2.168 1.877 1.00 93.25 170 PHE A O 1
ATOM 1200 N N . GLU A 1 171 ? -11.125 3.222 2.708 1.00 94.19 171 GLU A N 1
ATOM 1201 C CA . GLU A 1 171 ? -11.499 3.831 1.423 1.00 94.19 171 GLU A CA 1
ATOM 1202 C C . GLU A 1 171 ? -10.487 4.902 0.963 1.00 94.19 171 GLU A C 1
ATOM 1204 O O . GLU A 1 171 ? -10.165 4.966 -0.226 1.00 94.19 171 GLU A O 1
ATOM 1209 N N . THR A 1 172 ? -9.890 5.673 1.883 1.00 92.12 172 THR A N 1
ATOM 1210 C CA . THR A 1 172 ? -8.734 6.541 1.577 1.00 92.12 172 THR A CA 1
ATOM 1211 C C . THR A 1 172 ? -7.528 5.721 1.110 1.00 92.12 172 THR A C 1
ATOM 1213 O O . THR A 1 172 ? -6.918 6.057 0.095 1.00 92.12 172 THR A O 1
ATOM 1216 N N . LEU A 1 173 ? -7.205 4.615 1.790 1.00 93.94 173 LEU A N 1
ATOM 1217 C CA . LEU A 1 173 ? -6.097 3.729 1.420 1.00 93.94 173 LEU A CA 1
ATOM 1218 C C . LEU A 1 173 ? -6.291 3.116 0.020 1.00 93.94 173 LEU A C 1
ATOM 1220 O O . LEU A 1 173 ? -5.384 3.191 -0.808 1.00 93.94 173 LEU A O 1
ATOM 1224 N N . LYS A 1 174 ? -7.487 2.594 -0.285 1.00 95.75 174 LYS A N 1
ATOM 1225 C CA . LYS A 1 174 ? -7.862 2.116 -1.630 1.00 95.75 174 LYS A CA 1
ATOM 1226 C C . LYS A 1 174 ? -7.700 3.218 -2.678 1.00 95.75 174 LYS A C 1
ATOM 1228 O O . LYS A 1 174 ? -7.055 3.004 -3.699 1.00 95.75 174 LYS A O 1
ATOM 1233 N N . THR A 1 175 ? -8.190 4.423 -2.378 1.00 94.81 175 THR A N 1
ATOM 1234 C CA . THR A 1 175 ? -8.057 5.598 -3.255 1.00 94.81 175 THR A CA 1
ATOM 1235 C C . THR A 1 175 ? -6.589 5.939 -3.542 1.00 94.81 175 THR A C 1
ATOM 1237 O O . THR A 1 175 ? -6.266 6.338 -4.659 1.00 94.81 175 THR A O 1
ATOM 1240 N N . ILE A 1 176 ? -5.679 5.770 -2.575 1.00 92.94 176 ILE A N 1
ATOM 1241 C CA . ILE A 1 176 ? -4.232 5.959 -2.777 1.00 92.94 176 ILE A CA 1
ATOM 1242 C C . ILE A 1 176 ? -3.655 4.876 -3.703 1.00 92.94 176 ILE A C 1
ATOM 1244 O O . ILE A 1 176 ? -2.903 5.215 -4.615 1.00 92.94 176 ILE A O 1
ATOM 1248 N N . VAL A 1 177 ? -4.042 3.606 -3.546 1.00 95.69 177 VAL A N 1
ATOM 1249 C CA . VAL A 1 177 ? -3.610 2.513 -4.443 1.00 95.69 177 VAL A CA 1
ATOM 1250 C C . VAL A 1 177 ? -4.111 2.726 -5.879 1.00 95.69 177 VAL A C 1
ATOM 1252 O O . VAL A 1 177 ? -3.321 2.640 -6.818 1.00 95.69 177 VAL A O 1
ATOM 1255 N N . ASP A 1 178 ? -5.379 3.106 -6.069 1.00 95.81 178 ASP A N 1
ATOM 1256 C CA . ASP A 1 178 ? -5.933 3.447 -7.390 1.00 95.81 178 ASP A CA 1
ATOM 1257 C C . ASP A 1 178 ? -5.243 4.673 -8.019 1.00 95.81 178 ASP A C 1
ATOM 1259 O O . ASP A 1 178 ? -4.933 4.691 -9.214 1.00 95.81 178 ASP A O 1
ATOM 1263 N N . LYS A 1 179 ? -4.925 5.695 -7.212 1.00 93.81 179 LYS A N 1
ATOM 1264 C CA . LYS A 1 179 ? -4.117 6.843 -7.652 1.00 93.81 179 LYS A CA 1
ATOM 1265 C C . LYS A 1 179 ? -2.725 6.412 -8.118 1.00 93.81 179 LYS A C 1
ATOM 1267 O O . LYS A 1 179 ? -2.271 6.941 -9.129 1.00 93.81 179 LYS A O 1
ATOM 1272 N N . ILE A 1 180 ? -2.058 5.484 -7.427 1.00 93.44 180 ILE A N 1
ATOM 1273 C CA . ILE A 1 180 ? -0.747 4.946 -7.834 1.00 93.44 180 ILE A CA 1
ATOM 1274 C C . ILE A 1 180 ? -0.874 4.193 -9.163 1.00 93.44 180 ILE A C 1
ATOM 1276 O O . ILE A 1 180 ? -0.104 4.464 -10.080 1.00 93.44 180 ILE A O 1
ATOM 1280 N N . ALA A 1 181 ? -1.890 3.338 -9.311 1.00 93.19 181 ALA A N 1
ATOM 1281 C CA . ALA A 1 181 ? -2.160 2.610 -10.552 1.00 93.19 181 ALA A CA 1
ATOM 1282 C C . ALA A 1 181 ? -2.384 3.535 -11.754 1.00 93.19 181 ALA A C 1
ATOM 1284 O O . ALA A 1 181 ? -1.879 3.268 -12.838 1.00 93.19 181 ALA A O 1
ATOM 1285 N N . SER A 1 182 ? -3.060 4.671 -11.555 1.00 92.44 182 SER A N 1
ATOM 1286 C CA . SER A 1 182 ? -3.261 5.687 -12.601 1.00 92.44 182 SER A CA 1
ATOM 1287 C C . SER A 1 182 ? -1.995 6.459 -13.023 1.00 92.44 182 SER A C 1
ATOM 1289 O O . SER A 1 182 ? -2.087 7.375 -13.844 1.00 92.44 182 SER A O 1
ATOM 1291 N N . ARG A 1 183 ? -0.832 6.157 -12.425 1.00 91.81 183 ARG A N 1
ATOM 1292 C CA . ARG A 1 183 ? 0.450 6.863 -12.618 1.00 91.81 183 ARG A CA 1
ATOM 1293 C C . ARG A 1 183 ? 1.577 5.956 -13.141 1.00 91.81 183 ARG A C 1
ATOM 1295 O O . ARG A 1 183 ? 2.679 6.474 -13.334 1.00 91.81 183 ARG A O 1
ATOM 1302 N N . LEU A 1 184 ? 1.301 4.662 -13.340 1.00 85.62 184 LEU A N 1
ATOM 1303 C CA . LEU A 1 184 ? 2.158 3.686 -14.028 1.00 85.62 184 LEU A CA 1
ATOM 1304 C C . LEU A 1 184 ? 1.922 3.725 -15.551 1.00 85.62 184 LEU A C 1
ATOM 1306 O O . LEU A 1 184 ? 2.915 3.525 -16.281 1.00 85.62 184 LEU A O 1
#

Radius of gyration: 20.96 Å; Cα contacts (8 Å, |Δi|>4): 298; chains: 1; bounding box: 37×68×46 Å

Secondary structure (DSSP, 8-state):
------------------------------------------------S-SSGGGGS-HHHHHHHHTS-----EEEEEGGGTEEEEEESSSSS-SEEEEEEEPPSSTTGGG---TTEEEEEPPSSSS-EEEEEEEETTEEEEEEEEEEETTEEEEEE-TTT--BTTSHHHHHHHHHHHHHHTT-